Protein AF-A0A938QPK2-F1 (afdb_monomer_lite)

Foldseek 3Di:
DDPDPVVVVVVVVVVVVVVVVCCQVVVPPNDDCPQLVCLVVCLLLLDDPQDPVNVVQLCLLVLDPLPCQLVVQDCLNVVVDDDVSVPAPGLSCCSPPQSNPRLVVVVCVSNLCVCQDPVNVPCVPSCVRDPSNRNSSVSSVVSVVSVVSSVCSNVVNDDRPPPPPDDPPPPCPDPPDPPPDDDDDDDPDDDDDDDDD

pLDDT: mean 81.09, std 19.39, range [32.75, 98.06]

Sequence (197 aa):
MPLDRKWLHAKVHLGSRVLLHYVRKLWPWSPRFGLARFQQNYVVEGLPPCSPEHRAVAHEAGRCTGCGACDDVCPILAGATVVDADSFSGPQAFVVAGARSGPHLDDAGFALDTLTGPVCAACRACDRACPESIPLAALAAHLQAQRQVVLAARAGALPIAGDDVAPRAAAARGRTGSRATSPLALPTGARSTTEER

Secondary structure (DSSP, 8-state):
----HHHHHHHHHHHHHHHHHHHHHH-TTS---HHHHHHHHHTTTT-PPPPHHHHHHTTGGGG-----HHHHT-TTTTTSS-S-GGG---HHHIIIIITT-GGGTTTTHHHHHHHHSHHHHHH-HHHHH-TT---HHHHHHHHHHHHHHHHHHHTT-SPPS-TTS------------------------PPPP----

Structure (mmCIF, N/CA/C/O backbone):
data_AF-A0A938QPK2-F1
#
_entry.id   AF-A0A938QPK2-F1
#
loop_
_atom_site.group_PDB
_atom_site.id
_atom_site.type_symbol
_atom_site.label_atom_id
_atom_site.label_alt_id
_atom_site.label_comp_id
_atom_site.label_asym_id
_atom_site.label_entity_id
_atom_site.label_seq_id
_atom_site.pdbx_PDB_ins_code
_atom_site.Cartn_x
_atom_site.Cartn_y
_atom_site.Cartn_z
_atom_site.occupancy
_atom_site.B_iso_or_equiv
_atom_site.auth_seq_id
_atom_site.auth_comp_id
_atom_site.auth_asym_id
_atom_site.auth_atom_id
_atom_site.pdbx_PDB_model_num
ATOM 1 N N . MET A 1 1 ? 5.206 -27.952 -57.918 1.00 62.03 1 MET A N 1
ATOM 2 C CA . MET A 1 1 ? 4.617 -26.650 -57.536 1.00 62.03 1 MET A CA 1
ATOM 3 C C . MET A 1 1 ? 5.720 -25.604 -57.550 1.00 62.03 1 MET A C 1
ATOM 5 O O . MET A 1 1 ? 6.669 -25.772 -56.791 1.00 62.03 1 MET A O 1
ATOM 9 N N . PRO A 1 2 ? 5.670 -24.594 -58.432 1.00 74.06 2 PRO A N 1
ATOM 10 C CA . PRO A 1 2 ? 6.652 -23.517 -58.416 1.00 74.06 2 PRO A CA 1
ATOM 11 C C . PRO A 1 2 ? 6.517 -22.737 -57.102 1.00 74.06 2 PRO A C 1
ATOM 13 O O . PRO A 1 2 ? 5.423 -22.317 -56.733 1.00 74.06 2 PRO A O 1
ATOM 16 N N . LEU A 1 3 ? 7.623 -22.594 -56.373 1.00 76.19 3 LEU A N 1
ATOM 17 C CA . LEU A 1 3 ? 7.683 -21.780 -55.162 1.00 76.19 3 LEU A CA 1
ATO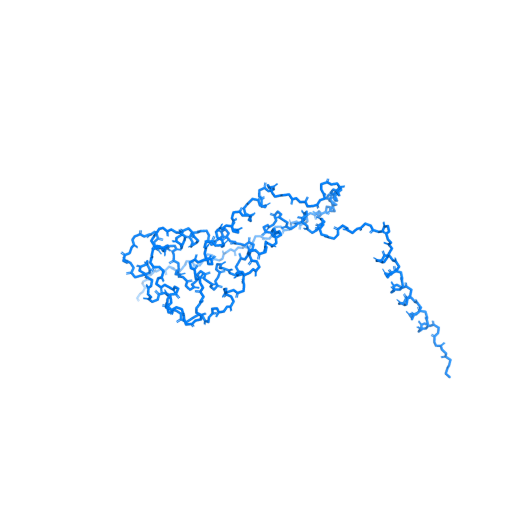M 18 C C . LEU A 1 3 ? 7.376 -20.323 -55.520 1.00 76.19 3 LEU A C 1
ATOM 20 O O . LEU A 1 3 ? 8.098 -19.705 -56.302 1.00 76.19 3 LEU A O 1
ATOM 24 N N . ASP A 1 4 ? 6.313 -19.772 -54.932 1.00 91.12 4 ASP A N 1
ATOM 25 C CA . ASP A 1 4 ? 5.987 -18.357 -55.076 1.00 91.12 4 ASP A CA 1
ATOM 26 C C . ASP A 1 4 ? 7.116 -17.516 -54.463 1.00 91.12 4 ASP A C 1
ATOM 28 O O . ASP A 1 4 ? 7.377 -17.536 -53.255 1.00 91.12 4 ASP A O 1
ATOM 32 N N . ARG A 1 5 ? 7.797 -16.749 -55.315 1.00 93.56 5 ARG A N 1
ATOM 33 C CA . ARG A 1 5 ? 8.883 -15.841 -54.937 1.00 93.56 5 ARG A CA 1
ATOM 34 C C . ARG A 1 5 ? 8.461 -14.864 -53.831 1.00 93.56 5 ARG A C 1
ATOM 36 O O . ARG A 1 5 ? 9.297 -14.501 -53.002 1.00 93.56 5 ARG A O 1
ATOM 43 N N . LYS A 1 6 ? 7.184 -14.469 -53.769 1.00 93.44 6 LYS A N 1
ATOM 44 C CA . LYS A 1 6 ? 6.649 -13.607 -52.701 1.00 93.44 6 LYS A CA 1
ATOM 45 C C . LYS A 1 6 ? 6.607 -14.334 -51.358 1.00 93.44 6 LYS A C 1
ATOM 47 O O . LYS A 1 6 ? 6.990 -13.758 -50.340 1.00 93.44 6 LYS A O 1
ATOM 52 N N . TRP A 1 7 ? 6.212 -15.607 -51.357 1.00 92.81 7 TRP A N 1
ATOM 53 C CA . TRP A 1 7 ? 6.197 -16.448 -50.159 1.00 92.81 7 TRP A CA 1
ATOM 54 C C . TRP A 1 7 ? 7.608 -16.669 -49.607 1.00 92.81 7 TRP A C 1
ATOM 56 O O . TRP A 1 7 ? 7.836 -16.492 -48.408 1.00 92.81 7 TRP A O 1
ATOM 66 N N . LEU A 1 8 ? 8.579 -16.961 -50.480 1.00 94.81 8 LEU A N 1
ATOM 67 C CA . LEU A 1 8 ? 9.978 -17.124 -50.074 1.00 94.81 8 LEU A CA 1
ATOM 68 C C . LEU A 1 8 ? 10.542 -15.828 -49.476 1.00 94.81 8 LEU A C 1
ATOM 70 O O . LEU A 1 8 ? 11.142 -15.855 -48.402 1.00 94.81 8 LEU A O 1
ATOM 74 N N . HIS A 1 9 ? 10.294 -14.685 -50.121 1.00 95.31 9 HIS A N 1
ATOM 75 C CA . HIS A 1 9 ? 10.729 -13.384 -49.613 1.00 95.31 9 HIS A CA 1
ATOM 76 C C . HIS A 1 9 ? 10.123 -13.073 -48.235 1.00 95.31 9 HIS A C 1
ATOM 78 O O . HIS A 1 9 ? 10.831 -12.617 -47.336 1.00 95.31 9 HIS A O 1
ATOM 84 N N . ALA A 1 10 ? 8.836 -13.374 -48.030 1.00 94.19 10 ALA A N 1
ATOM 85 C CA . ALA A 1 10 ? 8.180 -13.201 -46.736 1.00 94.19 10 ALA A CA 1
ATOM 86 C C . ALA A 1 10 ? 8.822 -14.070 -45.640 1.00 94.19 10 ALA A C 1
ATOM 88 O O . ALA A 1 10 ? 9.085 -13.576 -44.541 1.00 94.19 10 ALA A O 1
ATOM 89 N N . LYS A 1 11 ? 9.128 -15.341 -45.937 1.00 96.56 11 LYS A N 1
ATOM 90 C CA . LYS A 1 11 ? 9.786 -16.260 -44.992 1.00 96.56 11 LYS A CA 1
ATOM 91 C C . LYS A 1 11 ? 11.206 -15.815 -44.648 1.00 96.56 11 LYS A C 1
ATOM 93 O O . LYS A 1 11 ? 11.554 -15.793 -43.469 1.00 96.56 11 LYS A O 1
ATOM 98 N N . VAL A 1 12 ? 11.990 -15.406 -45.644 1.00 97.19 12 VAL A N 1
ATOM 99 C CA . VAL A 1 12 ? 13.356 -14.896 -45.443 1.00 97.19 12 VAL A CA 1
ATOM 100 C C . VAL A 1 12 ? 13.343 -13.613 -44.617 1.00 97.19 12 VAL A C 1
ATOM 102 O O . VAL A 1 12 ? 14.120 -13.494 -43.675 1.00 97.19 12 VAL A O 1
ATOM 105 N N . HIS A 1 13 ? 12.436 -12.679 -44.907 1.00 96.81 13 HIS A N 1
ATOM 106 C CA . HIS A 1 13 ? 12.310 -11.442 -44.138 1.00 96.81 13 HIS A CA 1
ATOM 107 C C . HIS A 1 13 ? 11.887 -11.701 -42.683 1.00 96.81 13 HIS A C 1
ATOM 109 O O . HIS A 1 13 ? 12.416 -11.084 -41.759 1.00 96.81 13 HIS A O 1
ATOM 115 N N . LEU A 1 14 ? 10.954 -12.627 -42.444 1.00 96.81 14 LEU A N 1
ATOM 116 C CA . LEU A 1 14 ? 10.559 -12.982 -41.080 1.00 96.81 14 LEU A CA 1
ATOM 117 C C . LEU A 1 14 ? 11.723 -13.645 -40.326 1.00 96.81 14 LEU A C 1
ATOM 119 O O . LEU A 1 14 ? 12.041 -13.246 -39.205 1.00 96.81 14 LEU A O 1
ATOM 123 N N . GLY A 1 15 ? 12.387 -14.612 -40.964 1.00 97.25 15 GLY A N 1
ATOM 124 C CA . GLY A 1 15 ? 13.537 -15.316 -40.403 1.00 97.25 15 GLY A CA 1
ATOM 125 C C . GLY A 1 15 ? 14.701 -14.377 -40.089 1.00 97.25 15 GLY A C 1
ATOM 126 O O . GLY A 1 15 ? 15.265 -14.451 -38.999 1.00 97.25 15 GLY A O 1
ATOM 127 N N . SER A 1 16 ? 15.010 -13.432 -40.982 1.00 97.38 16 SER A N 1
ATOM 128 C CA . SER A 1 16 ? 16.079 -12.454 -40.761 1.00 97.38 16 SER A CA 1
ATOM 129 C C . SER A 1 16 ? 15.771 -11.518 -39.592 1.00 97.38 16 SER A C 1
ATOM 131 O O . SER A 1 16 ? 16.660 -11.241 -38.791 1.00 97.38 16 SER A O 1
ATOM 133 N N . ARG A 1 17 ? 14.514 -11.090 -39.407 1.00 97.31 17 ARG A N 1
ATOM 134 C CA . ARG A 1 17 ? 14.124 -10.277 -38.240 1.00 97.31 17 ARG A CA 1
ATOM 135 C C . ARG A 1 17 ? 14.240 -11.038 -36.925 1.00 97.31 17 ARG A C 1
ATOM 137 O O . ARG A 1 17 ? 14.689 -10.454 -35.940 1.00 97.31 17 ARG A O 1
ATOM 144 N N . VAL A 1 18 ? 13.856 -12.314 -36.904 1.00 96.31 18 VAL A N 1
ATOM 145 C CA . VAL A 1 18 ? 14.009 -13.174 -35.721 1.00 96.31 18 VAL A CA 1
ATOM 146 C C . VAL A 1 18 ? 15.492 -13.382 -35.411 1.00 96.31 18 VAL A C 1
ATOM 148 O O . VAL A 1 18 ? 15.914 -13.150 -34.279 1.00 96.31 18 VAL A O 1
ATOM 151 N N . LEU A 1 19 ? 16.301 -13.722 -36.417 1.00 96.38 19 LEU A N 1
ATOM 152 C CA . LEU A 1 19 ? 17.745 -13.890 -36.263 1.00 96.38 19 LEU A CA 1
ATOM 153 C C . LEU A 1 19 ? 18.399 -12.610 -35.725 1.00 96.38 19 LEU A C 1
ATOM 155 O O . LEU A 1 19 ? 19.086 -12.654 -34.709 1.00 96.38 19 LEU A O 1
ATOM 159 N N . LEU A 1 20 ? 18.127 -11.457 -36.342 1.00 94.00 20 LEU A N 1
ATOM 160 C CA . LEU A 1 20 ? 18.660 -10.164 -35.905 1.00 94.00 20 LEU A CA 1
ATOM 161 C C . LEU A 1 20 ? 18.202 -9.784 -34.490 1.00 94.00 20 LEU A C 1
ATOM 163 O O . LEU A 1 20 ? 18.974 -9.171 -33.752 1.00 94.00 20 LEU A O 1
ATOM 167 N N . HIS A 1 21 ? 16.978 -10.148 -34.088 1.00 90.19 21 HIS A N 1
ATOM 168 C CA . HIS A 1 21 ? 16.506 -9.955 -32.716 1.00 90.19 21 HIS A CA 1
ATOM 169 C C . HIS A 1 21 ? 17.370 -10.731 -31.720 1.00 90.19 21 HIS A C 1
ATOM 171 O O . HIS A 1 21 ? 17.854 -10.139 -30.756 1.00 90.19 21 HIS A O 1
ATOM 177 N N . TYR A 1 22 ? 17.596 -12.025 -31.959 1.00 91.31 22 TYR A N 1
ATOM 178 C CA . TYR A 1 22 ? 18.415 -12.849 -31.069 1.00 91.31 22 TYR A CA 1
ATOM 179 C C . TYR A 1 22 ? 19.884 -12.438 -31.093 1.00 91.31 22 TYR A C 1
ATOM 181 O O . TYR A 1 22 ? 20.476 -12.332 -30.024 1.00 91.31 22 TYR A O 1
ATOM 189 N N . VAL A 1 23 ? 20.441 -12.105 -32.263 1.00 91.38 23 VAL A N 1
ATOM 190 C CA . VAL A 1 23 ? 21.806 -11.572 -32.377 1.00 91.38 23 VAL A CA 1
ATOM 191 C C . VAL A 1 23 ? 21.950 -10.301 -31.542 1.00 91.38 23 VAL A C 1
ATOM 193 O O . VAL A 1 23 ? 22.854 -10.238 -30.722 1.00 91.38 23 VAL A O 1
ATOM 196 N N . ARG A 1 24 ? 21.035 -9.324 -31.654 1.00 85.81 24 ARG A N 1
ATOM 197 C CA . ARG A 1 24 ? 21.070 -8.102 -30.823 1.00 85.81 24 ARG A CA 1
ATOM 198 C C . ARG A 1 24 ? 20.849 -8.378 -29.338 1.00 85.81 24 ARG A C 1
ATOM 200 O O . ARG A 1 24 ? 21.483 -7.738 -28.509 1.00 85.81 24 ARG A O 1
ATOM 207 N N . LYS A 1 25 ? 19.930 -9.282 -28.992 1.00 82.12 25 LYS A N 1
ATOM 208 C CA . LYS A 1 25 ? 19.550 -9.567 -27.599 1.00 82.12 25 LYS A CA 1
ATOM 209 C C . LYS A 1 25 ? 20.626 -10.350 -26.846 1.00 82.12 25 LYS A C 1
ATOM 211 O O . LYS A 1 25 ? 20.813 -10.120 -25.654 1.00 82.12 25 LYS A O 1
ATOM 216 N N . LEU A 1 26 ? 21.301 -11.271 -27.531 1.00 85.88 26 LEU A N 1
ATOM 217 C CA . LEU A 1 26 ? 22.383 -12.093 -26.988 1.00 85.88 26 LEU A CA 1
ATOM 218 C C . LEU A 1 26 ? 23.759 -11.449 -27.185 1.00 85.88 26 LEU A C 1
ATOM 220 O O . LEU A 1 26 ? 24.750 -11.991 -26.706 1.00 85.88 26 LEU A O 1
ATOM 224 N N . TRP A 1 27 ? 23.826 -10.292 -27.853 1.00 88.56 27 TRP A N 1
ATOM 225 C CA . TRP A 1 27 ? 25.069 -9.557 -28.032 1.00 88.56 27 TRP A CA 1
ATOM 226 C C . TRP A 1 27 ? 25.635 -9.135 -26.666 1.00 88.56 27 TRP A C 1
ATOM 228 O O . TRP A 1 27 ? 24.982 -8.362 -25.954 1.00 88.56 27 TRP A O 1
ATOM 238 N N . PRO A 1 28 ? 26.841 -9.593 -26.286 1.00 78.38 28 PRO A N 1
ATOM 239 C CA . PRO A 1 28 ? 27.389 -9.390 -24.943 1.00 78.38 28 PRO A CA 1
ATOM 240 C C . PRO A 1 28 ? 27.664 -7.916 -24.617 1.00 78.38 28 PRO A C 1
ATOM 242 O O . PRO A 1 28 ? 27.684 -7.543 -23.449 1.00 78.38 28 PRO A O 1
ATOM 245 N N . TRP A 1 29 ? 27.811 -7.063 -25.636 1.00 77.50 29 TRP A N 1
ATOM 246 C CA . TRP A 1 29 ? 28.040 -5.622 -25.474 1.00 77.50 29 TRP A CA 1
ATOM 247 C C . TRP A 1 29 ? 26.776 -4.771 -25.619 1.00 77.50 29 TRP A C 1
ATOM 249 O O . TRP A 1 29 ? 26.866 -3.546 -25.639 1.00 77.50 29 TRP A O 1
ATOM 259 N N . SER A 1 30 ? 25.591 -5.379 -25.756 1.00 73.25 30 SER A N 1
ATOM 260 C CA . SER A 1 30 ? 24.353 -4.600 -25.783 1.00 73.25 30 SER A CA 1
ATOM 261 C C . SER A 1 30 ? 23.992 -4.184 -24.354 1.00 73.25 30 SER A C 1
ATOM 263 O O . SER A 1 30 ? 23.697 -5.052 -23.526 1.00 73.25 30 SER A O 1
ATOM 265 N N . PRO A 1 31 ? 23.946 -2.879 -24.043 1.00 69.50 31 PRO A N 1
ATOM 266 C CA . PRO A 1 31 ? 23.611 -2.430 -22.702 1.00 69.50 31 PRO A CA 1
ATOM 267 C C . PRO A 1 31 ? 22.164 -2.796 -22.344 1.00 69.50 31 PRO A C 1
ATOM 269 O O . PRO A 1 31 ? 21.225 -2.603 -23.125 1.00 69.50 31 PRO A O 1
ATOM 272 N N . ARG A 1 32 ? 21.972 -3.342 -21.140 1.00 70.75 32 ARG A N 1
ATOM 273 C CA . ARG A 1 32 ? 20.666 -3.771 -20.619 1.00 70.75 32 ARG A CA 1
ATOM 274 C C . ARG A 1 32 ? 20.037 -2.659 -19.780 1.00 70.75 32 ARG A C 1
ATOM 276 O O . ARG A 1 32 ? 19.955 -2.757 -18.565 1.00 70.75 32 ARG A O 1
ATOM 283 N N . PHE A 1 33 ? 19.539 -1.614 -20.432 1.00 73.56 33 PHE A N 1
ATOM 284 C CA . PHE A 1 33 ? 18.903 -0.479 -19.743 1.00 73.56 33 PHE A CA 1
ATOM 285 C C . PHE A 1 33 ? 17.463 -0.738 -19.272 1.00 73.56 33 PHE A C 1
ATOM 287 O O . PHE A 1 33 ? 16.802 0.189 -18.825 1.00 73.56 33 PHE A O 1
ATOM 294 N N . GLY A 1 34 ? 16.933 -1.958 -19.414 1.00 81.69 34 GLY A N 1
ATOM 295 C CA . GLY A 1 34 ? 15.511 -2.238 -19.181 1.00 81.69 34 GLY A CA 1
ATOM 296 C C . GLY A 1 34 ? 15.042 -1.855 -17.777 1.00 81.69 34 GLY A C 1
ATOM 297 O O . GLY A 1 34 ? 14.073 -1.116 -17.644 1.00 81.69 34 GLY A O 1
ATOM 298 N N . LEU A 1 35 ? 15.766 -2.304 -16.748 1.00 82.31 35 LEU A N 1
ATOM 299 C CA . LEU A 1 35 ? 15.425 -2.026 -15.352 1.00 82.31 35 LEU A CA 1
ATOM 300 C C . LEU A 1 35 ? 15.684 -0.565 -14.972 1.00 82.31 35 LEU A C 1
ATOM 302 O O . LEU A 1 35 ? 14.798 0.077 -14.425 1.00 82.31 35 LEU A O 1
ATOM 306 N N . ALA A 1 36 ? 16.858 -0.033 -15.319 1.00 83.00 36 ALA A N 1
ATOM 307 C CA . ALA A 1 36 ? 17.218 1.358 -15.049 1.00 83.00 36 ALA A CA 1
ATOM 308 C C . ALA A 1 36 ? 16.189 2.331 -15.642 1.00 83.00 36 ALA A C 1
ATOM 310 O O . ALA A 1 36 ? 15.615 3.177 -14.963 1.00 83.00 36 ALA A O 1
ATOM 311 N N . ARG A 1 37 ? 15.852 2.125 -16.918 1.00 83.50 37 ARG A N 1
ATOM 312 C CA . ARG A 1 37 ? 14.851 2.926 -17.619 1.00 83.50 37 ARG A CA 1
ATOM 313 C C . ARG A 1 37 ? 13.447 2.722 -17.058 1.00 83.50 37 ARG A C 1
ATOM 315 O O . ARG A 1 37 ? 12.657 3.658 -17.065 1.00 83.50 37 ARG A O 1
ATOM 322 N N . PHE A 1 38 ? 13.106 1.515 -16.614 1.00 85.88 38 PHE A N 1
ATOM 323 C CA . PHE A 1 38 ? 11.841 1.279 -15.925 1.00 85.88 38 PHE A CA 1
ATOM 324 C C . PHE A 1 38 ? 11.774 2.116 -14.644 1.00 85.88 38 PHE A C 1
ATOM 326 O O . PHE A 1 38 ? 10.820 2.864 -14.456 1.00 85.88 38 PHE A O 1
ATOM 333 N N . GLN A 1 39 ? 12.819 2.075 -13.820 1.00 87.94 39 GLN A N 1
ATOM 334 C CA . GLN A 1 39 ? 12.848 2.824 -12.570 1.00 87.94 39 GLN A CA 1
ATOM 335 C C . GLN A 1 39 ? 12.765 4.339 -12.806 1.00 87.94 39 GLN A C 1
ATOM 337 O O . GLN A 1 39 ? 11.949 4.995 -12.169 1.00 87.94 39 GLN A O 1
ATOM 342 N N . GLN A 1 40 ? 13.490 4.872 -13.794 1.00 85.50 40 GLN A N 1
ATOM 343 C CA . GLN A 1 40 ? 13.415 6.289 -14.176 1.00 85.50 40 GLN A CA 1
ATOM 344 C C . GLN A 1 40 ? 11.997 6.764 -14.534 1.00 85.50 40 GLN A C 1
ATOM 346 O O . GLN A 1 40 ? 11.657 7.909 -14.264 1.00 85.50 40 GLN A O 1
ATOM 351 N N . ASN A 1 41 ? 11.178 5.913 -15.164 1.00 88.62 41 ASN A N 1
ATOM 352 C CA . ASN A 1 41 ? 9.836 6.307 -15.603 1.00 88.62 41 ASN A CA 1
ATOM 353 C C . ASN A 1 41 ? 8.755 6.060 -14.546 1.00 88.62 41 ASN A C 1
ATOM 355 O O . ASN A 1 41 ? 7.777 6.793 -14.521 1.00 88.62 41 ASN A O 1
ATOM 359 N N . TYR A 1 42 ? 8.892 5.015 -13.724 1.00 90.69 42 TYR A N 1
ATOM 360 C CA . TYR A 1 42 ? 7.785 4.526 -12.895 1.00 90.69 42 TYR A CA 1
ATOM 361 C C . TYR A 1 42 ? 7.986 4.724 -11.390 1.00 90.69 42 TYR A C 1
ATOM 363 O O . TYR A 1 42 ? 7.000 4.748 -10.658 1.00 90.69 42 TYR A O 1
ATOM 371 N N . VAL A 1 43 ? 9.217 4.920 -10.901 1.00 90.75 43 VAL A N 1
ATOM 372 C CA . VAL A 1 43 ? 9.443 5.153 -9.460 1.00 90.75 43 VAL A CA 1
ATOM 373 C C . VAL A 1 43 ? 8.725 6.424 -9.006 1.00 90.75 43 VAL A C 1
ATOM 375 O O . VAL A 1 43 ? 8.009 6.391 -8.010 1.00 90.75 43 VAL A O 1
ATOM 378 N N . VAL A 1 44 ? 8.825 7.505 -9.785 1.00 90.00 44 VAL A N 1
ATOM 379 C CA . VAL A 1 44 ? 8.160 8.789 -9.490 1.00 90.00 44 VAL A CA 1
ATOM 380 C C . VAL A 1 44 ? 6.630 8.716 -9.546 1.00 90.00 44 VAL A C 1
ATOM 382 O O . VAL A 1 44 ? 5.959 9.508 -8.897 1.00 90.00 44 VAL A O 1
ATOM 385 N N . GLU A 1 45 ? 6.071 7.725 -10.245 1.00 89.75 45 GLU A N 1
ATOM 386 C CA . GLU A 1 45 ? 4.625 7.456 -10.305 1.00 89.75 45 GLU A CA 1
ATOM 387 C C . GLU A 1 45 ? 4.129 6.651 -9.084 1.00 89.75 45 GLU A C 1
ATOM 389 O O . GLU A 1 45 ? 2.968 6.252 -9.009 1.00 89.75 45 GLU A O 1
ATOM 394 N N . GLY A 1 46 ? 5.000 6.384 -8.105 1.00 88.88 46 GLY A N 1
ATOM 395 C CA . GLY A 1 46 ? 4.659 5.589 -6.926 1.00 88.88 46 GLY A CA 1
ATOM 396 C C . GLY A 1 46 ? 4.742 4.080 -7.155 1.00 88.88 46 GLY A C 1
ATOM 397 O O . GLY A 1 46 ? 4.102 3.319 -6.431 1.00 88.88 46 GLY A O 1
ATOM 398 N N . LEU A 1 47 ? 5.549 3.631 -8.124 1.00 90.56 47 LEU A N 1
ATOM 399 C CA . LEU A 1 47 ? 5.884 2.217 -8.333 1.00 90.56 47 LEU A CA 1
ATOM 400 C C . LEU A 1 47 ? 7.348 1.943 -7.937 1.00 90.56 47 LEU A C 1
ATOM 402 O O . LEU A 1 47 ? 8.186 1.656 -8.801 1.00 90.56 47 LEU A O 1
ATOM 406 N N . PRO A 1 48 ? 7.694 2.047 -6.638 1.00 89.00 48 PRO A N 1
ATOM 407 C CA . PRO A 1 48 ? 9.030 1.716 -6.170 1.00 89.00 48 PRO A CA 1
ATOM 408 C C . PRO A 1 48 ? 9.309 0.211 -6.326 1.00 89.00 48 PRO A C 1
ATOM 410 O O . PRO A 1 48 ? 8.379 -0.601 -6.405 1.00 89.00 48 PRO A O 1
ATOM 413 N N . PRO A 1 49 ? 10.589 -0.203 -6.341 1.00 86.31 49 PRO A N 1
ATOM 414 C CA . PRO A 1 49 ? 10.947 -1.614 -6.297 1.00 86.31 49 PRO A CA 1
ATOM 415 C C . PRO A 1 49 ? 10.272 -2.327 -5.119 1.00 86.31 49 PRO A C 1
ATOM 417 O O . PRO A 1 49 ? 10.330 -1.876 -3.979 1.00 86.31 49 PRO A O 1
ATOM 420 N N . CYS A 1 50 ? 9.636 -3.463 -5.404 1.00 86.62 50 CYS A N 1
ATOM 421 C CA . CYS A 1 50 ? 8.955 -4.270 -4.397 1.00 86.62 50 CYS A CA 1
ATOM 422 C C . CYS A 1 50 ? 9.975 -4.916 -3.445 1.00 86.62 50 CYS A C 1
ATOM 424 O O . CYS A 1 50 ? 10.781 -5.753 -3.882 1.00 86.62 50 CYS A O 1
ATOM 426 N N . SER A 1 51 ? 9.927 -4.548 -2.160 1.00 85.88 51 SER A N 1
ATOM 427 C CA . SER A 1 51 ? 10.803 -5.132 -1.145 1.00 85.88 51 SER A CA 1
ATOM 428 C C . SER A 1 51 ? 10.454 -6.610 -0.886 1.00 85.88 51 SER A C 1
ATOM 430 O O . SER A 1 51 ? 9.318 -7.036 -1.135 1.00 85.88 51 SER A O 1
ATOM 432 N N . PRO A 1 52 ? 11.411 -7.431 -0.417 1.00 88.19 52 PRO A N 1
ATOM 433 C CA . PRO A 1 52 ? 11.144 -8.818 -0.038 1.00 88.19 52 PRO A CA 1
ATOM 434 C C . PRO A 1 52 ? 10.042 -8.946 1.020 1.00 88.19 52 PRO A C 1
ATOM 436 O O . PRO A 1 52 ? 9.191 -9.827 0.909 1.00 88.19 52 PRO A O 1
ATOM 439 N N . GLU A 1 53 ? 10.026 -8.041 1.997 1.00 87.31 53 GLU A N 1
ATOM 440 C CA . GLU A 1 53 ? 9.041 -8.005 3.078 1.00 87.31 53 GLU A CA 1
ATOM 441 C C . GLU A 1 53 ? 7.645 -7.709 2.522 1.00 87.31 53 GLU A C 1
ATOM 443 O O . GLU A 1 53 ? 6.684 -8.388 2.878 1.00 87.31 53 GLU A O 1
ATOM 448 N N . HIS A 1 54 ? 7.538 -6.766 1.578 1.00 88.81 54 HIS A N 1
ATOM 449 C CA . HIS A 1 54 ? 6.271 -6.458 0.918 1.00 88.81 54 HIS A CA 1
ATOM 450 C C . HIS A 1 54 ? 5.757 -7.614 0.083 1.00 88.81 54 HIS A C 1
ATOM 452 O O . HIS A 1 54 ? 4.583 -7.975 0.167 1.00 88.81 54 HIS A O 1
ATOM 458 N N . ARG A 1 55 ? 6.643 -8.266 -0.669 1.00 90.12 55 ARG A N 1
ATOM 459 C CA . ARG A 1 55 ? 6.284 -9.452 -1.450 1.00 90.12 55 ARG A CA 1
ATOM 460 C C . ARG A 1 55 ? 5.743 -10.578 -0.568 1.00 90.12 55 ARG A C 1
ATOM 462 O O . ARG A 1 55 ? 4.830 -11.283 -0.995 1.00 90.12 55 ARG A O 1
ATOM 469 N N . ALA A 1 56 ? 6.285 -10.733 0.639 1.00 89.44 56 ALA A N 1
ATOM 470 C CA . ALA A 1 56 ? 5.856 -11.765 1.573 1.00 89.44 56 ALA A CA 1
ATOM 471 C C . ALA A 1 56 ? 4.414 -11.563 2.061 1.00 89.44 56 ALA A C 1
ATOM 473 O O . ALA A 1 56 ? 3.737 -12.554 2.294 1.00 89.44 56 ALA A O 1
ATOM 474 N N . VAL A 1 57 ? 3.917 -10.325 2.162 1.00 89.88 57 VAL A N 1
ATOM 475 C CA . VAL A 1 57 ? 2.571 -10.045 2.704 1.00 89.88 57 VAL A CA 1
ATOM 476 C C . VAL A 1 57 ? 1.553 -9.572 1.663 1.00 89.88 57 VAL A C 1
ATOM 478 O O . VAL A 1 57 ? 0.354 -9.598 1.926 1.00 89.88 57 VAL A O 1
ATOM 481 N N . ALA A 1 58 ? 1.991 -9.167 0.467 1.00 87.62 58 ALA A N 1
ATOM 482 C CA . ALA A 1 58 ? 1.127 -8.570 -0.559 1.00 87.62 58 ALA A CA 1
ATOM 483 C C . ALA A 1 58 ? -0.052 -9.463 -0.986 1.00 87.62 58 ALA A C 1
ATOM 485 O O . ALA A 1 58 ? -1.091 -8.965 -1.415 1.00 87.62 58 ALA A O 1
ATOM 486 N N . HIS A 1 59 ? 0.095 -10.783 -0.871 1.00 92.00 59 HIS A N 1
ATOM 487 C CA . HIS A 1 59 ? -0.941 -11.735 -1.256 1.00 92.00 59 HIS A CA 1
ATOM 488 C C . HIS A 1 59 ? -2.031 -11.924 -0.185 1.00 92.00 59 HIS A C 1
ATOM 490 O O . HIS A 1 59 ? -3.128 -12.364 -0.526 1.00 92.00 59 HIS A O 1
ATOM 496 N N . GLU A 1 60 ? -1.778 -11.550 1.076 1.00 95.12 60 GLU A N 1
ATOM 497 C CA . GLU A 1 60 ? -2.717 -11.762 2.190 1.00 95.12 60 GLU A CA 1
ATOM 498 C C . GLU A 1 60 ? -4.041 -11.028 1.968 1.00 95.12 60 GLU A C 1
ATOM 500 O O . GLU A 1 60 ? -5.119 -11.596 2.142 1.00 95.12 60 GLU A O 1
ATOM 505 N N . ALA A 1 61 ? -3.981 -9.788 1.473 1.00 94.50 61 ALA A N 1
ATOM 506 C CA . ALA A 1 61 ? -5.178 -9.015 1.144 1.00 94.50 61 ALA A CA 1
ATOM 507 C C . ALA A 1 61 ? -6.043 -9.693 0.064 1.00 94.50 61 ALA A C 1
ATOM 509 O O . ALA A 1 61 ? -7.260 -9.494 0.019 1.00 94.50 61 ALA A O 1
ATOM 510 N N . GLY A 1 62 ? -5.439 -10.504 -0.811 1.00 95.81 62 GLY A N 1
ATOM 511 C CA . GLY A 1 62 ? -6.127 -11.250 -1.867 1.00 95.81 62 GLY A CA 1
ATOM 512 C C . GLY A 1 62 ? -7.031 -12.367 -1.344 1.00 95.81 62 GLY A C 1
ATOM 513 O O . GLY A 1 62 ? -7.946 -12.778 -2.050 1.00 95.81 62 GLY A O 1
ATOM 514 N N . ARG A 1 63 ? -6.828 -12.811 -0.100 1.00 96.56 63 ARG A N 1
ATOM 515 C CA . ARG A 1 63 ? -7.607 -13.886 0.531 1.00 96.56 63 ARG A CA 1
ATOM 516 C C . ARG A 1 63 ? -8.949 -13.410 1.086 1.00 96.56 63 ARG A C 1
ATOM 518 O O . ARG A 1 63 ? -9.797 -14.225 1.416 1.00 96.56 63 ARG A O 1
ATOM 525 N N . CYS A 1 64 ? -9.162 -12.096 1.190 1.00 97.56 64 CYS A N 1
ATOM 526 C CA . CYS A 1 64 ? -10.402 -11.546 1.732 1.00 97.56 64 CYS A CA 1
ATOM 527 C C . CYS A 1 64 ? -11.608 -11.912 0.860 1.00 97.56 64 CYS A C 1
ATOM 529 O O . CYS A 1 64 ? -11.681 -11.518 -0.306 1.00 97.56 64 CYS A O 1
ATOM 531 N N . THR A 1 65 ? -12.567 -12.604 1.474 1.00 97.38 65 THR A N 1
ATOM 532 C CA . THR A 1 65 ? -13.846 -13.026 0.883 1.00 97.38 65 THR A CA 1
ATOM 533 C C . THR A 1 65 ? -14.949 -11.977 1.010 1.00 97.38 65 THR A C 1
ATOM 535 O O . THR A 1 65 ? -16.029 -12.154 0.458 1.00 97.38 65 THR A O 1
ATOM 538 N N . GLY A 1 66 ? -14.693 -10.881 1.731 1.00 97.12 66 GLY A N 1
ATOM 539 C CA . GLY A 1 66 ? -15.675 -9.823 1.957 1.00 97.12 66 GLY A CA 1
ATOM 540 C C . GLY A 1 66 ? -16.821 -10.215 2.898 1.00 97.12 66 GLY A C 1
ATOM 541 O O . GLY A 1 66 ? -17.938 -9.748 2.717 1.00 97.12 66 GLY A O 1
ATOM 542 N N . CYS A 1 67 ? -16.558 -11.081 3.883 1.00 98.00 67 CYS A N 1
ATOM 543 C CA . CYS A 1 67 ? -17.583 -11.607 4.790 1.00 98.00 67 CYS A CA 1
ATOM 544 C C . CYS A 1 67 ? -18.097 -10.634 5.868 1.00 98.00 67 CYS A C 1
ATOM 546 O O . CYS A 1 67 ? -19.105 -10.943 6.488 1.00 98.00 67 CYS A O 1
ATOM 548 N N . GLY A 1 68 ? -17.412 -9.518 6.142 1.00 97.50 68 GLY A N 1
ATOM 549 C CA . GLY A 1 68 ? -17.832 -8.542 7.163 1.00 97.50 68 GLY A CA 1
ATOM 550 C C . GLY A 1 68 ? -17.525 -8.893 8.620 1.00 97.50 68 GLY A C 1
ATOM 551 O O . GLY A 1 68 ? -17.601 -8.017 9.471 1.00 97.50 68 GLY A O 1
ATOM 552 N N . ALA A 1 69 ? -17.059 -10.108 8.929 1.00 97.94 69 ALA A N 1
ATOM 553 C CA . ALA A 1 69 ? -16.832 -10.533 10.319 1.00 97.94 69 ALA A CA 1
ATOM 554 C C . ALA A 1 69 ? -15.867 -9.628 11.115 1.00 97.94 69 ALA A C 1
ATOM 556 O O . ALA A 1 69 ? -15.977 -9.504 12.333 1.00 97.94 69 ALA A O 1
ATOM 557 N N . CYS A 1 70 ? -14.896 -8.999 10.444 1.00 97.69 70 CYS A N 1
ATOM 558 C CA . CYS A 1 70 ? -13.985 -8.047 11.077 1.00 97.69 70 CYS A CA 1
ATOM 559 C C . CYS A 1 70 ? -14.634 -6.689 11.379 1.00 97.69 70 CYS A C 1
ATOM 561 O O . CYS A 1 70 ? -14.204 -6.033 12.330 1.00 97.69 70 CYS A O 1
ATOM 563 N N . ASP A 1 71 ? -15.627 -6.277 10.592 1.00 96.75 71 ASP A N 1
ATOM 564 C CA . ASP A 1 71 ? -16.372 -5.035 10.791 1.00 96.75 71 ASP A CA 1
ATOM 565 C C . ASP A 1 71 ? -17.345 -5.192 11.969 1.00 96.75 71 ASP A C 1
ATOM 567 O O . ASP A 1 71 ? -17.386 -4.321 12.837 1.00 96.75 71 ASP A O 1
ATOM 571 N N . ASP A 1 72 ? -18.016 -6.346 12.076 1.00 96.56 72 ASP A N 1
ATOM 572 C CA . ASP A 1 72 ? -18.967 -6.664 13.157 1.00 96.56 72 ASP A CA 1
ATOM 573 C C . ASP A 1 72 ? -18.345 -6.577 14.559 1.00 96.56 72 ASP A C 1
ATOM 575 O O . ASP A 1 72 ? -19.002 -6.200 15.530 1.00 96.56 72 ASP A O 1
ATOM 579 N N . VAL A 1 73 ? -17.061 -6.928 14.682 1.00 96.38 73 VAL A N 1
ATOM 580 C CA . VAL A 1 73 ? -16.322 -6.892 15.957 1.00 96.38 73 VAL A CA 1
ATOM 581 C C . VAL A 1 73 ? -15.535 -5.595 16.163 1.00 96.38 73 VAL A C 1
ATOM 583 O O . VAL A 1 73 ? -14.813 -5.468 17.156 1.00 96.38 73 VAL A O 1
ATOM 586 N N . CYS A 1 74 ? -15.594 -4.651 15.220 1.00 94.94 74 CYS A N 1
ATOM 587 C CA . CYS A 1 74 ? -14.778 -3.445 15.256 1.00 94.94 74 CYS A CA 1
ATOM 588 C C . CYS A 1 74 ? -15.375 -2.401 16.223 1.00 94.94 74 CYS A C 1
ATOM 590 O O . CYS A 1 74 ? -16.435 -1.839 15.941 1.00 94.94 74 CYS A O 1
ATOM 592 N N . PRO A 1 75 ? -14.687 -2.046 17.327 1.00 91.94 75 PRO A N 1
ATOM 593 C CA . PRO A 1 75 ? -15.215 -1.077 18.290 1.00 91.94 75 PRO A CA 1
ATOM 594 C C . PRO A 1 75 ? -15.307 0.348 17.724 1.00 91.94 75 PRO A C 1
ATOM 596 O O . PRO A 1 75 ? -16.133 1.132 18.182 1.00 91.94 75 PRO A O 1
ATOM 599 N N . ILE A 1 76 ? -14.491 0.675 16.715 1.00 91.06 76 ILE A N 1
ATOM 600 C CA . ILE A 1 76 ? -14.529 1.972 16.027 1.00 91.06 76 ILE A CA 1
ATOM 601 C C . ILE A 1 76 ? -15.841 2.122 15.257 1.00 91.06 76 ILE A C 1
ATOM 603 O O . ILE A 1 76 ? -16.530 3.124 15.422 1.00 91.06 76 ILE A O 1
ATOM 607 N N . LEU A 1 77 ? -16.216 1.109 14.468 1.00 90.62 77 LEU A N 1
ATOM 608 C CA . LEU A 1 77 ? -17.474 1.125 13.716 1.00 90.62 77 LEU A CA 1
ATOM 609 C C . LEU A 1 77 ? -18.698 1.073 14.633 1.00 90.62 77 LEU A C 1
ATOM 611 O O . LEU A 1 77 ? -19.711 1.698 14.341 1.00 90.62 77 LEU A O 1
ATOM 615 N N . ALA A 1 78 ? -18.590 0.382 15.769 1.00 87.56 78 ALA A N 1
ATOM 616 C CA . ALA A 1 78 ? -19.636 0.357 16.786 1.00 87.56 78 ALA A CA 1
ATOM 617 C C . ALA A 1 78 ? -19.794 1.693 17.548 1.00 87.56 78 ALA A C 1
ATOM 619 O O . ALA A 1 78 ? -20.653 1.794 18.423 1.00 87.56 78 ALA A O 1
ATOM 620 N N . GLY A 1 79 ? -18.955 2.702 17.276 1.00 82.88 79 GLY A N 1
ATOM 621 C CA . GLY A 1 79 ? -18.968 3.989 17.978 1.00 82.88 79 GLY A CA 1
ATOM 622 C C . GLY A 1 79 ? -18.462 3.919 19.424 1.00 82.88 79 GLY A C 1
ATOM 623 O O . GLY A 1 79 ? -18.625 4.874 20.180 1.00 82.88 79 GLY A O 1
ATOM 624 N N . ALA A 1 80 ? -17.839 2.807 19.827 1.00 74.75 80 ALA A N 1
ATOM 625 C CA . ALA A 1 80 ? -17.321 2.609 21.182 1.00 74.75 80 ALA A CA 1
ATOM 626 C C . ALA A 1 80 ? -16.015 3.382 21.442 1.00 74.75 80 ALA A C 1
ATOM 628 O O . ALA A 1 80 ? -15.617 3.568 22.592 1.00 74.75 80 ALA A O 1
ATOM 629 N N . THR A 1 81 ? -15.339 3.834 20.385 1.00 75.38 81 THR A N 1
ATOM 630 C CA . THR A 1 81 ? -14.111 4.635 20.460 1.00 75.38 81 THR A CA 1
ATOM 631 C C . THR A 1 81 ? -14.208 5.845 19.546 1.00 75.38 81 THR A C 1
ATOM 633 O O . THR A 1 81 ? -14.574 5.702 18.381 1.00 75.38 81 THR A O 1
ATOM 636 N N . VAL A 1 82 ? -13.825 7.017 20.057 1.00 66.12 82 VAL A N 1
ATOM 637 C CA . VAL A 1 82 ? -13.806 8.262 19.282 1.00 66.12 82 VAL A CA 1
ATOM 638 C C . VAL A 1 82 ? -12.543 8.311 18.427 1.00 66.12 82 VAL A C 1
ATOM 640 O O . VAL A 1 82 ? -11.430 8.497 18.911 1.00 66.12 82 VAL A O 1
ATOM 643 N N . VAL A 1 83 ? -12.755 8.138 17.139 1.00 69.19 83 VAL A N 1
ATOM 644 C CA . VAL A 1 83 ? -11.883 8.520 16.024 1.00 69.19 83 VAL A CA 1
ATOM 645 C C . VAL A 1 83 ? -12.781 9.348 15.101 1.00 69.19 83 VAL A C 1
ATOM 647 O O . VAL A 1 83 ? -14.000 9.294 15.277 1.00 69.19 83 VAL A O 1
ATOM 650 N N . ASP A 1 84 ? -12.236 10.114 14.152 1.00 67.38 84 ASP A N 1
ATOM 651 C CA . ASP A 1 84 ? -13.055 10.771 13.116 1.00 67.38 84 ASP A CA 1
ATOM 652 C C . ASP A 1 84 ? -13.767 9.695 12.270 1.00 67.38 84 ASP A C 1
ATOM 654 O O . ASP A 1 84 ? -13.284 9.239 11.229 1.00 67.38 84 ASP A O 1
ATOM 658 N N . ALA A 1 85 ? -14.894 9.212 12.796 1.00 58.78 85 ALA A N 1
ATOM 659 C CA . ALA A 1 85 ? -15.573 7.995 12.373 1.00 58.78 85 ALA A CA 1
ATOM 660 C C . ALA A 1 85 ? -16.169 8.146 10.972 1.00 58.78 85 ALA A C 1
ATOM 662 O O . ALA A 1 85 ? -16.223 7.168 10.230 1.00 58.78 85 ALA A O 1
ATOM 663 N N . ASP A 1 86 ? -16.498 9.380 10.576 1.00 60.00 86 ASP A N 1
ATOM 664 C CA . ASP A 1 86 ? -17.037 9.717 9.255 1.00 60.00 86 ASP A CA 1
ATOM 665 C C . ASP A 1 86 ? -16.082 9.365 8.101 1.00 60.00 86 ASP A C 1
ATOM 667 O O . ASP A 1 86 ? -16.504 9.266 6.949 1.00 60.00 86 ASP A O 1
ATOM 671 N N . SER A 1 87 ? -14.803 9.120 8.398 1.00 76.81 87 SER A N 1
ATOM 672 C CA . SER A 1 87 ? -13.773 8.786 7.407 1.00 76.81 87 SER A CA 1
ATOM 673 C C . SER A 1 87 ? -13.277 7.334 7.467 1.00 76.81 87 SER A C 1
ATOM 675 O O . SER A 1 87 ? -12.586 6.895 6.544 1.00 76.81 87 SER A O 1
ATOM 677 N N . PHE A 1 88 ? -13.618 6.551 8.502 1.00 88.94 88 PHE A N 1
ATOM 678 C CA . PHE A 1 88 ? -13.168 5.156 8.616 1.00 88.94 88 PHE A CA 1
ATOM 679 C C . PHE A 1 88 ? -14.252 4.186 8.147 1.00 88.94 88 PHE A C 1
ATOM 681 O O . PHE A 1 88 ? -15.162 3.837 8.890 1.00 88.94 88 PHE A O 1
ATOM 688 N N . SER A 1 89 ? -14.114 3.671 6.925 1.00 90.81 89 SER A N 1
ATOM 689 C CA . SER A 1 89 ? -15.084 2.728 6.345 1.00 90.81 89 SER A CA 1
ATOM 690 C C . SER A 1 89 ? -14.982 1.287 6.867 1.00 90.81 89 SER A C 1
ATOM 692 O O . SER A 1 89 ? -15.703 0.427 6.375 1.00 90.81 89 SER A O 1
ATOM 694 N N . GLY A 1 90 ? -14.087 1.002 7.820 1.00 93.62 90 GLY A N 1
ATOM 695 C CA . GLY A 1 90 ? -13.955 -0.322 8.429 1.00 93.62 90 GLY A CA 1
ATOM 696 C C . GLY A 1 90 ? -12.748 -1.150 7.970 1.00 93.62 90 GLY A C 1
ATOM 697 O O . GLY A 1 90 ? -12.157 -0.892 6.912 1.00 93.62 90 GLY A O 1
ATOM 698 N N . PRO A 1 91 ? -12.355 -2.168 8.762 1.00 95.75 91 PRO A N 1
ATOM 699 C CA . PRO A 1 91 ? -11.276 -3.082 8.405 1.00 95.75 91 PRO A CA 1
ATOM 700 C C . PRO A 1 91 ? -11.526 -3.865 7.105 1.00 95.75 91 PRO A C 1
ATOM 702 O O . PRO A 1 91 ? -10.572 -4.076 6.352 1.00 95.75 91 PRO A O 1
ATOM 705 N N . GLN A 1 92 ? -12.757 -4.279 6.786 1.00 97.00 92 GLN A N 1
ATOM 706 C CA . GLN A 1 92 ? -13.042 -4.964 5.517 1.00 97.00 92 GLN A CA 1
ATOM 707 C C . GLN A 1 92 ? -12.796 -4.041 4.322 1.00 97.00 92 GLN A C 1
ATOM 709 O O . GLN A 1 92 ? -12.111 -4.435 3.372 1.00 97.00 92 GLN A O 1
ATOM 714 N N . ALA A 1 93 ? -13.340 -2.822 4.364 1.00 95.19 93 ALA A N 1
ATOM 715 C CA . ALA A 1 93 ? -13.181 -1.839 3.296 1.00 95.19 93 ALA A CA 1
ATOM 716 C C . ALA A 1 93 ? -11.698 -1.532 3.047 1.00 95.19 93 ALA A C 1
ATOM 718 O O . ALA A 1 93 ? -11.249 -1.502 1.897 1.00 95.19 93 ALA A O 1
ATOM 719 N N . PHE A 1 94 ? -10.910 -1.415 4.121 1.00 95.31 94 PHE A N 1
ATOM 720 C CA . PHE A 1 94 ? -9.460 -1.303 4.023 1.00 95.31 94 PHE A CA 1
ATOM 721 C C . PHE A 1 94 ? -8.830 -2.484 3.269 1.00 95.31 94 PHE A C 1
ATOM 723 O O . PHE A 1 94 ? -8.052 -2.256 2.347 1.00 95.31 94 PHE A O 1
ATOM 730 N N . VAL A 1 95 ? -9.157 -3.736 3.604 1.00 96.50 95 VAL A N 1
ATOM 731 C CA . VAL A 1 95 ? -8.535 -4.902 2.946 1.00 96.50 95 VAL A CA 1
ATOM 732 C C . VAL A 1 95 ? -8.960 -5.031 1.478 1.00 96.50 95 VAL A C 1
ATOM 734 O O . VAL A 1 95 ? -8.138 -5.370 0.624 1.00 96.50 95 VAL A O 1
ATOM 737 N N . VAL A 1 96 ? -10.230 -4.765 1.164 1.00 94.81 96 VAL A N 1
ATOM 738 C CA . VAL A 1 96 ? -10.774 -4.930 -0.194 1.00 94.81 96 VAL A CA 1
ATOM 739 C C . VAL A 1 96 ? -10.328 -3.809 -1.133 1.00 94.81 96 VAL A C 1
ATOM 741 O O . VAL A 1 96 ? -10.026 -4.093 -2.293 1.00 94.81 96 VAL A O 1
ATOM 744 N N . ALA A 1 97 ? -10.266 -2.564 -0.654 1.00 91.88 97 ALA A N 1
ATOM 745 C CA . ALA A 1 97 ? -9.932 -1.401 -1.475 1.00 91.88 97 ALA A CA 1
ATOM 746 C C . ALA A 1 97 ? -8.518 -0.872 -1.195 1.00 91.88 97 ALA A C 1
ATOM 748 O O . ALA A 1 97 ? -7.687 -0.816 -2.101 1.00 91.88 97 ALA A O 1
ATOM 749 N N . GLY A 1 98 ? -8.215 -0.521 0.056 1.00 91.12 98 GLY A N 1
ATOM 750 C CA . GLY A 1 98 ? -6.953 0.127 0.428 1.00 91.12 98 GLY A CA 1
ATOM 751 C C . GLY A 1 98 ? -5.728 -0.771 0.235 1.00 91.12 98 GLY A C 1
ATOM 752 O O . GLY A 1 98 ? -4.800 -0.420 -0.490 1.00 91.12 98 GLY A O 1
ATOM 753 N N . ALA A 1 99 ? -5.743 -1.973 0.812 1.00 92.56 99 ALA A N 1
ATOM 754 C CA . ALA A 1 99 ? -4.601 -2.887 0.816 1.00 92.56 99 ALA A CA 1
ATOM 755 C C . ALA A 1 99 ? -4.214 -3.416 -0.572 1.00 92.56 99 ALA A C 1
ATOM 757 O O . ALA A 1 99 ? -3.085 -3.860 -0.779 1.00 92.56 99 ALA A O 1
ATOM 758 N N . ARG A 1 100 ? -5.140 -3.355 -1.534 1.00 91.12 100 ARG A N 1
ATOM 759 C CA . ARG A 1 100 ? -4.923 -3.771 -2.927 1.00 91.12 100 ARG A CA 1
ATOM 760 C C . ARG A 1 100 ? -4.496 -2.609 -3.832 1.00 91.12 100 ARG A C 1
ATOM 762 O O . ARG A 1 100 ? -4.119 -2.835 -4.981 1.00 91.12 100 ARG A O 1
ATOM 769 N N . SER A 1 101 ? -4.495 -1.381 -3.317 1.00 86.62 101 SER A N 1
ATOM 770 C CA . SER A 1 101 ? -4.214 -0.153 -4.066 1.00 86.62 101 SER A CA 1
ATOM 771 C C . SER A 1 101 ? -2.741 0.256 -3.965 1.00 86.62 101 SER A C 1
ATOM 773 O O . SER A 1 101 ? -2.415 1.346 -3.509 1.00 86.62 101 SER A O 1
ATOM 775 N N . GLY A 1 102 ? -1.833 -0.622 -4.409 1.00 83.88 102 GLY A N 1
ATOM 776 C CA . GLY A 1 102 ? -0.373 -0.474 -4.257 1.00 83.88 102 GLY A CA 1
ATOM 777 C C . GLY A 1 102 ? 0.212 0.919 -4.573 1.00 83.88 102 GLY A C 1
ATOM 778 O O . GLY A 1 102 ? 0.848 1.504 -3.699 1.00 83.88 102 GLY A O 1
ATOM 779 N N . PRO A 1 103 ? 0.008 1.493 -5.776 1.00 85.62 103 PRO A N 1
ATOM 780 C CA . PRO A 1 103 ? 0.534 2.823 -6.102 1.00 85.62 103 PRO A CA 1
ATOM 781 C C . PRO A 1 103 ? -0.271 3.974 -5.478 1.00 85.62 103 PRO A C 1
ATOM 783 O O . PRO A 1 103 ? 0.185 5.113 -5.500 1.00 85.62 103 PRO A O 1
ATOM 786 N N . HIS A 1 104 ? -1.447 3.690 -4.916 1.00 89.62 104 HIS A N 1
ATOM 787 C CA . HIS A 1 104 ? -2.414 4.652 -4.380 1.00 89.62 104 HIS A CA 1
ATOM 788 C C . HIS A 1 104 ? -2.583 4.521 -2.857 1.00 89.62 104 HIS A C 1
ATOM 790 O O . HIS A 1 104 ? -3.600 4.916 -2.302 1.00 89.62 104 HIS A O 1
ATOM 796 N N . LEU A 1 105 ? -1.575 3.995 -2.150 1.00 91.19 105 LEU A N 1
ATOM 797 C CA . LEU A 1 105 ? -1.628 3.827 -0.689 1.00 91.19 105 LEU A CA 1
ATOM 798 C C . LEU A 1 105 ? -1.799 5.142 0.082 1.00 91.19 105 LEU A C 1
ATOM 800 O O . LEU A 1 105 ? -2.186 5.114 1.246 1.00 91.19 105 LEU A O 1
ATOM 804 N N . ASP A 1 106 ? -1.524 6.284 -0.549 1.00 90.56 106 ASP A N 1
ATOM 805 C CA . ASP A 1 106 ? -1.781 7.591 0.052 1.00 90.56 106 ASP A CA 1
ATOM 806 C C . ASP A 1 106 ? -3.281 7.876 0.223 1.00 90.56 106 ASP A C 1
ATOM 808 O O . ASP A 1 106 ? -3.688 8.409 1.252 1.00 90.56 106 ASP A O 1
ATOM 812 N N . ASP A 1 107 ? -4.113 7.395 -0.705 1.00 90.44 107 ASP A N 1
ATOM 813 C CA . ASP A 1 107 ? -5.575 7.517 -0.627 1.00 90.44 107 ASP A CA 1
ATOM 814 C C . ASP A 1 107 ? -6.140 6.692 0.547 1.00 90.44 107 ASP A C 1
ATOM 816 O O . ASP A 1 107 ? -7.192 7.004 1.100 1.00 90.44 107 ASP A O 1
ATOM 820 N N . ALA A 1 108 ? -5.408 5.656 0.976 1.00 91.00 108 ALA A N 1
ATOM 821 C CA . ALA A 1 108 ? -5.717 4.844 2.153 1.00 91.00 108 ALA A CA 1
ATOM 822 C C . ALA A 1 108 ? -5.080 5.380 3.452 1.00 91.00 108 ALA A C 1
ATOM 824 O O . ALA A 1 108 ? -5.156 4.708 4.484 1.00 91.00 108 ALA A O 1
ATOM 825 N N . GLY A 1 109 ? -4.455 6.564 3.425 1.00 91.19 109 GLY A N 1
ATOM 826 C CA . GLY A 1 109 ? -3.679 7.114 4.538 1.00 91.19 109 GLY A CA 1
ATOM 827 C C . GLY A 1 109 ? -4.456 7.166 5.851 1.00 91.19 109 GLY A C 1
ATOM 828 O O . GLY A 1 109 ? -3.991 6.631 6.850 1.00 91.19 109 GLY A O 1
ATOM 829 N N . PHE A 1 110 ? -5.684 7.690 5.831 1.00 90.56 110 PHE A N 1
ATOM 830 C CA . PHE A 1 110 ? -6.522 7.769 7.031 1.00 90.56 110 PHE A CA 1
ATOM 831 C C . PHE A 1 110 ? -6.847 6.389 7.631 1.00 90.56 110 PHE A C 1
ATOM 833 O O . PHE A 1 110 ? -6.773 6.188 8.845 1.00 90.56 110 PHE A O 1
ATOM 840 N N . ALA A 1 111 ? -7.175 5.410 6.781 1.00 92.12 111 ALA A N 1
ATOM 841 C CA . ALA A 1 111 ? -7.459 4.049 7.227 1.00 92.12 111 ALA A CA 1
ATOM 842 C C . ALA A 1 111 ? -6.207 3.378 7.810 1.00 92.12 111 ALA A C 1
ATOM 844 O O . ALA A 1 111 ? -6.294 2.705 8.836 1.00 92.12 111 ALA A O 1
ATOM 845 N N . LEU A 1 112 ? -5.042 3.589 7.191 1.00 93.50 112 LEU A N 1
ATOM 846 C CA . LEU A 1 112 ? -3.761 3.091 7.691 1.00 93.50 112 LEU A CA 1
ATOM 847 C C . LEU A 1 112 ? -3.387 3.731 9.030 1.00 93.50 112 LEU A C 1
ATOM 849 O O . LEU A 1 112 ? -3.028 3.011 9.960 1.00 93.50 112 LEU A O 1
ATOM 853 N N . ASP A 1 113 ? -3.517 5.048 9.158 1.00 92.81 113 ASP A N 1
ATOM 854 C CA . ASP A 1 113 ? -3.222 5.776 10.395 1.00 92.81 113 ASP A CA 1
ATOM 855 C C . ASP A 1 113 ? -4.149 5.304 11.532 1.00 92.81 113 ASP A C 1
ATOM 857 O O . ASP A 1 113 ? -3.698 5.040 12.648 1.00 92.81 113 ASP A O 1
ATOM 861 N N . THR A 1 114 ? -5.428 5.060 11.227 1.00 92.44 114 THR A N 1
ATOM 862 C CA . THR A 1 114 ? -6.399 4.488 12.175 1.00 92.44 114 THR A CA 1
ATOM 863 C C . THR A 1 114 ? -6.033 3.056 12.588 1.00 92.44 114 THR A C 1
ATOM 865 O O . THR A 1 114 ? -6.017 2.730 13.778 1.00 92.44 114 THR A O 1
ATOM 868 N N . LEU A 1 115 ? -5.721 2.182 11.626 1.00 93.12 115 LEU A N 1
ATOM 869 C CA . LEU A 1 115 ? -5.429 0.761 11.869 1.00 93.12 115 LEU A CA 1
ATOM 870 C C . LEU A 1 115 ? -4.069 0.521 12.531 1.00 93.12 115 LEU A C 1
ATOM 872 O O . LEU A 1 115 ? -3.897 -0.471 13.239 1.00 93.12 115 LEU A O 1
ATOM 876 N N . THR A 1 116 ? -3.110 1.418 12.315 1.00 94.44 116 THR A N 1
ATOM 877 C CA . THR A 1 116 ? -1.796 1.387 12.975 1.00 94.44 116 THR A CA 1
ATOM 878 C C . THR A 1 116 ? -1.775 2.159 14.295 1.00 94.44 116 THR A C 1
ATOM 880 O O . THR A 1 116 ? -0.815 2.048 15.057 1.00 94.44 116 THR A O 1
ATOM 883 N N . GLY A 1 117 ? -2.850 2.890 14.601 1.00 92.19 117 GLY A N 1
ATOM 884 C CA . GLY A 1 117 ? -3.024 3.622 15.846 1.00 92.19 117 GLY A CA 1
ATOM 885 C C . GLY A 1 117 ? -3.121 2.726 17.092 1.00 92.19 117 GLY A C 1
ATOM 886 O O . GLY A 1 117 ? -3.363 1.516 17.005 1.00 92.19 117 GLY A O 1
ATOM 887 N N . PRO A 1 118 ? -2.981 3.319 18.293 1.00 90.56 118 PRO A N 1
ATOM 888 C CA . PRO A 1 118 ? -2.881 2.579 19.554 1.00 90.56 118 PRO A CA 1
ATOM 889 C C . PRO A 1 118 ? -4.135 1.754 19.875 1.00 90.56 118 PRO A C 1
ATOM 891 O O . PRO A 1 118 ? -4.026 0.651 20.413 1.00 90.56 118 PRO A O 1
ATOM 894 N N . VAL A 1 119 ? -5.319 2.255 19.502 1.00 89.75 119 VAL A N 1
ATOM 895 C CA . VAL A 1 119 ? -6.604 1.566 19.702 1.00 89.75 119 VAL A CA 1
ATOM 896 C C . VAL A 1 119 ? -6.619 0.228 18.959 1.00 89.75 119 VAL A C 1
ATOM 898 O O . VAL A 1 119 ? -6.876 -0.821 19.553 1.00 89.75 119 VAL A O 1
ATOM 901 N N . CYS A 1 120 ? -6.286 0.244 17.668 1.00 91.56 120 CYS A N 1
ATOM 902 C CA . CYS A 1 120 ? -6.268 -0.953 16.832 1.00 91.56 120 CYS A CA 1
ATOM 903 C C . CYS A 1 120 ? -5.122 -1.901 17.209 1.00 91.56 120 CYS A C 1
ATOM 905 O O . CYS A 1 120 ? -5.335 -3.115 17.286 1.00 91.56 120 CYS A O 1
ATOM 907 N N . ALA A 1 121 ? -3.940 -1.353 17.519 1.00 89.62 121 ALA A N 1
ATOM 908 C CA . ALA A 1 121 ? -2.760 -2.127 17.903 1.00 89.62 121 ALA A CA 1
ATOM 909 C C . ALA A 1 121 ? -2.996 -3.003 19.147 1.00 89.62 121 ALA A C 1
ATOM 911 O O . ALA A 1 121 ? -2.491 -4.132 19.197 1.00 89.62 121 ALA A O 1
ATOM 912 N N . ALA A 1 122 ? -3.775 -2.503 20.115 1.00 90.50 122 ALA A N 1
ATOM 913 C CA . ALA A 1 122 ? -4.154 -3.226 21.328 1.00 90.50 122 ALA A CA 1
ATOM 914 C C . ALA A 1 122 ? -5.373 -4.147 21.130 1.00 90.50 122 ALA A C 1
ATOM 916 O O . ALA A 1 122 ? -5.399 -5.255 21.663 1.00 90.50 122 ALA A O 1
ATOM 917 N N . CYS A 1 123 ? -6.380 -3.711 20.366 1.00 94.31 123 CYS A N 1
ATOM 918 C CA . CYS A 1 123 ? -7.644 -4.432 20.215 1.00 94.31 123 CYS A CA 1
ATOM 919 C C . CYS A 1 123 ? -7.480 -5.779 19.490 1.00 94.31 123 CYS A C 1
ATOM 921 O O . CYS A 1 123 ? -7.858 -6.828 20.028 1.00 94.31 123 CYS A O 1
ATOM 923 N N . ARG A 1 124 ? -6.943 -5.745 18.260 1.00 95.00 124 ARG A N 1
ATOM 924 C CA . ARG A 1 124 ? -6.767 -6.902 17.355 1.00 95.00 124 ARG A CA 1
ATOM 925 C C . ARG A 1 124 ? -7.975 -7.850 17.252 1.00 95.00 124 ARG A C 1
ATOM 927 O O . ARG A 1 124 ? -7.817 -9.046 17.013 1.00 95.00 124 ARG A O 1
ATOM 934 N N . ALA A 1 125 ? -9.195 -7.350 17.459 1.00 95.94 125 ALA A N 1
ATOM 935 C CA . ALA A 1 125 ? -10.402 -8.173 17.372 1.00 95.94 125 ALA A CA 1
ATOM 936 C C . ALA A 1 125 ? -10.641 -8.672 15.940 1.00 95.94 125 ALA A C 1
ATOM 938 O O . ALA A 1 125 ? -10.995 -9.832 15.749 1.00 95.94 125 ALA A O 1
ATOM 939 N N . CYS A 1 126 ? -10.359 -7.827 14.946 1.00 97.00 126 CYS A N 1
ATOM 940 C CA . CYS A 1 126 ? -10.491 -8.157 13.531 1.00 97.00 126 CYS A CA 1
ATOM 941 C C . CYS A 1 126 ? -9.600 -9.333 13.094 1.00 97.00 126 CYS A C 1
ATOM 943 O O . CYS A 1 126 ? -10.079 -10.199 12.365 1.00 97.00 126 CYS A O 1
ATOM 945 N N . ASP A 1 127 ? -8.356 -9.413 13.584 1.00 96.69 127 ASP A N 1
ATOM 946 C CA . ASP A 1 127 ? -7.443 -10.534 13.309 1.00 96.69 127 ASP A CA 1
ATOM 947 C C . ASP A 1 127 ? -8.033 -11.866 13.805 1.00 96.69 127 ASP A C 1
ATOM 949 O O . ASP A 1 127 ? -7.948 -12.882 13.120 1.00 96.69 127 ASP A O 1
ATOM 953 N N . ARG A 1 128 ? -8.659 -11.861 14.993 1.00 97.06 128 ARG A N 1
ATOM 954 C CA . ARG A 1 128 ? -9.261 -13.059 15.608 1.00 97.06 128 ARG A CA 1
ATOM 955 C C . ARG A 1 128 ? -10.588 -13.465 14.970 1.00 97.06 128 ARG A C 1
ATOM 957 O O . ARG A 1 128 ? -10.916 -14.645 14.971 1.00 97.06 128 ARG A O 1
ATOM 964 N N . ALA A 1 129 ? -11.358 -12.499 14.475 1.00 97.75 129 ALA A N 1
ATOM 965 C CA . ALA A 1 129 ? -12.663 -12.747 13.867 1.00 97.75 129 ALA A CA 1
ATOM 966 C C . ALA A 1 129 ? -12.573 -13.187 12.398 1.00 97.75 129 ALA A C 1
ATOM 968 O O . ALA A 1 129 ? -13.536 -13.729 11.862 1.00 97.75 129 ALA A O 1
ATOM 969 N N . CYS A 1 130 ? -11.440 -12.949 11.729 1.00 98.00 130 CYS A N 1
ATOM 970 C CA . CYS A 1 130 ? -11.287 -13.259 10.315 1.00 98.00 130 CYS A CA 1
ATOM 971 C C . CYS A 1 130 ? -11.277 -14.785 10.072 1.00 98.00 130 CYS A C 1
ATOM 973 O O . CYS A 1 130 ? -10.324 -15.448 10.486 1.00 98.00 130 CYS A O 1
ATOM 975 N N . PRO A 1 131 ? -12.252 -15.356 9.334 1.00 97.88 131 PRO A N 1
ATOM 976 C CA . PRO A 1 131 ? -12.272 -16.795 9.044 1.00 97.88 131 PRO A CA 1
ATOM 977 C C . PRO A 1 131 ? -11.095 -17.220 8.157 1.00 97.88 131 PRO A C 1
ATOM 979 O O . PRO A 1 131 ? -10.569 -18.320 8.284 1.00 97.88 131 PRO A O 1
ATOM 982 N N . GLU A 1 132 ? -10.626 -16.308 7.306 1.00 98.06 132 GLU A N 1
ATOM 983 C CA . GLU A 1 132 ? -9.452 -16.505 6.460 1.00 98.06 132 GLU A CA 1
ATOM 984 C C . GLU A 1 132 ? -8.140 -16.264 7.218 1.00 98.06 132 GLU A C 1
ATOM 986 O O . GLU A 1 132 ? -7.070 -16.396 6.641 1.00 98.06 132 GLU A O 1
ATOM 991 N N . SER A 1 133 ? -8.157 -15.919 8.508 1.00 97.00 133 SER A N 1
ATOM 992 C CA . SER A 1 133 ? -6.926 -15.655 9.273 1.00 97.00 133 SER A CA 1
ATOM 993 C C . SER A 1 133 ? -6.004 -14.625 8.595 1.00 97.00 133 SER A C 1
ATOM 995 O O . SER A 1 133 ? -4.785 -14.794 8.561 1.00 97.00 133 SER A O 1
ATOM 997 N N . ILE A 1 134 ? -6.578 -13.581 7.98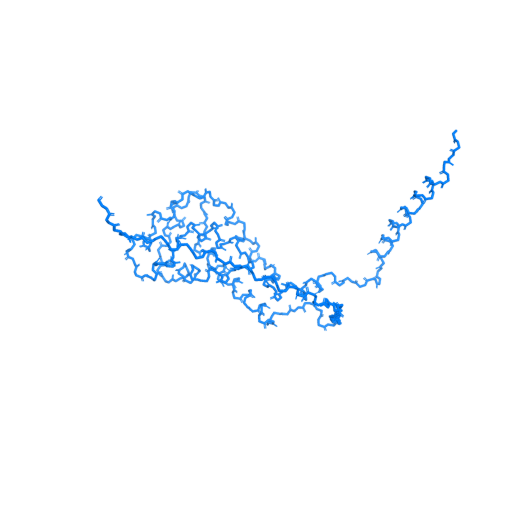7 1.00 97.06 134 ILE A N 1
ATOM 998 C CA . ILE A 1 134 ? -5.796 -12.483 7.405 1.00 97.06 134 ILE A CA 1
ATOM 999 C C . ILE A 1 134 ? -5.205 -11.680 8.571 1.00 97.06 134 ILE A C 1
ATOM 1001 O O . ILE A 1 134 ? -5.954 -11.283 9.465 1.00 97.06 134 ILE A O 1
ATOM 1005 N N . PRO A 1 135 ? -3.891 -11.407 8.590 1.00 95.12 135 PRO A N 1
ATOM 1006 C CA . PRO A 1 135 ? -3.274 -10.658 9.678 1.00 95.12 135 PRO A CA 1
ATOM 1007 C C . PRO A 1 135 ? -3.455 -9.146 9.454 1.00 95.12 135 PRO A C 1
ATOM 1009 O O . PRO A 1 135 ? -2.510 -8.466 9.053 1.00 95.12 135 PRO A O 1
ATOM 1012 N N . LEU A 1 136 ? -4.661 -8.604 9.673 1.00 95.56 136 LEU A N 1
ATOM 1013 C CA . LEU A 1 136 ? -5.002 -7.206 9.365 1.00 95.56 136 LEU A CA 1
ATOM 1014 C C . LEU A 1 136 ? -4.068 -6.207 10.053 1.00 95.56 136 LEU A C 1
ATOM 1016 O O . LEU A 1 136 ? -3.619 -5.265 9.400 1.00 95.56 136 LEU A O 1
ATOM 1020 N N . ALA A 1 137 ? -3.738 -6.406 11.332 1.00 93.44 137 ALA A N 1
ATOM 1021 C CA . ALA A 1 137 ? -2.852 -5.486 12.050 1.00 93.44 137 ALA A CA 1
ATOM 1022 C C . ALA A 1 137 ? -1.431 -5.459 11.454 1.00 93.44 137 ALA A C 1
ATOM 1024 O O . ALA A 1 137 ? -0.858 -4.390 11.235 1.00 93.44 137 ALA A O 1
ATOM 1025 N N . ALA A 1 138 ? -0.864 -6.633 11.154 1.00 92.94 138 ALA A N 1
ATOM 1026 C CA . ALA A 1 138 ? 0.466 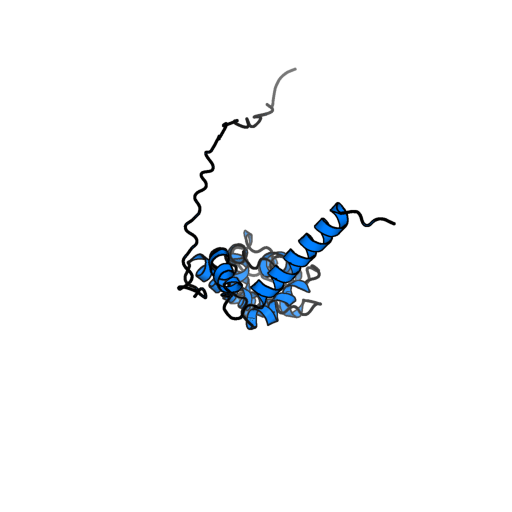-6.730 10.553 1.00 92.94 138 ALA A CA 1
ATOM 1027 C C . ALA A 1 138 ? 0.472 -6.216 9.105 1.00 92.94 138 ALA A C 1
ATOM 1029 O O . ALA A 1 138 ? 1.403 -5.523 8.697 1.00 92.94 138 ALA A O 1
ATOM 1030 N N . LEU A 1 139 ? -0.590 -6.508 8.351 1.00 95.06 139 LEU A N 1
ATOM 1031 C CA . LEU A 1 139 ? -0.796 -6.019 6.994 1.00 95.06 139 LEU A CA 1
ATOM 1032 C C . LEU A 1 139 ? -0.875 -4.487 6.967 1.00 95.06 139 LEU A C 1
ATOM 1034 O O . LEU A 1 139 ? -0.179 -3.865 6.169 1.00 95.06 139 LEU A O 1
ATOM 1038 N N . ALA A 1 140 ? -1.657 -3.871 7.857 1.00 95.19 140 ALA A N 1
ATOM 1039 C CA . ALA A 1 140 ? -1.761 -2.416 7.963 1.00 95.19 140 ALA A CA 1
ATOM 1040 C C . ALA A 1 140 ? -0.416 -1.770 8.325 1.00 95.19 140 ALA A C 1
ATOM 1042 O O . ALA A 1 140 ? 0.001 -0.820 7.665 1.00 95.19 140 ALA A O 1
ATOM 1043 N N . ALA A 1 141 ? 0.308 -2.321 9.304 1.00 93.62 141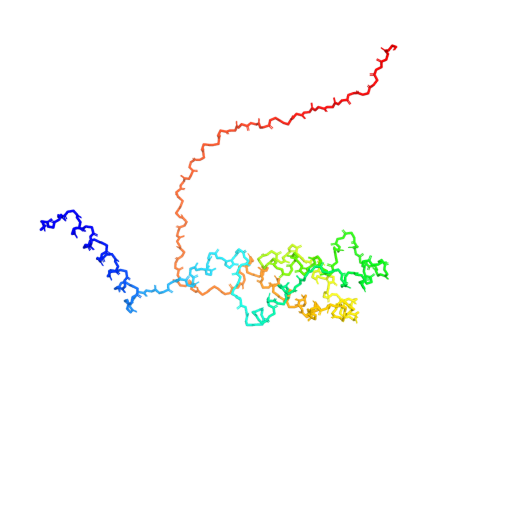 ALA A N 1
ATOM 1044 C CA . ALA A 1 141 ? 1.637 -1.830 9.672 1.00 93.62 141 ALA A CA 1
ATOM 1045 C C . ALA A 1 141 ? 2.624 -1.904 8.497 1.00 93.62 141 ALA A C 1
ATOM 1047 O O . ALA A 1 141 ? 3.364 -0.955 8.228 1.00 93.62 141 ALA A O 1
ATOM 1048 N N . HIS A 1 142 ? 2.604 -3.012 7.759 1.00 94.00 142 HIS A N 1
ATOM 1049 C CA . HIS A 1 142 ? 3.466 -3.186 6.602 1.00 94.00 142 HIS A CA 1
ATOM 1050 C C . HIS A 1 142 ? 3.108 -2.218 5.461 1.00 94.00 142 HIS A C 1
ATOM 1052 O O . HIS A 1 142 ? 3.987 -1.614 4.847 1.00 94.00 142 HIS A O 1
ATOM 1058 N N . LEU A 1 143 ? 1.817 -2.023 5.193 1.00 94.56 143 LEU A N 1
ATOM 1059 C CA . LEU A 1 143 ? 1.352 -1.088 4.171 1.00 94.56 143 LEU A CA 1
ATOM 1060 C C . LEU A 1 143 ? 1.599 0.373 4.547 1.00 94.56 143 LEU A C 1
ATOM 1062 O O . LEU A 1 143 ? 1.865 1.173 3.655 1.00 94.56 143 LEU A O 1
ATOM 1066 N N . GLN A 1 144 ? 1.607 0.717 5.835 1.00 94.44 144 GLN A N 1
ATOM 1067 C CA . GLN A 1 144 ? 2.019 2.042 6.293 1.00 94.44 144 GLN A CA 1
ATOM 1068 C C . GLN A 1 144 ? 3.505 2.290 6.007 1.00 94.44 144 GLN A C 1
ATOM 1070 O O . GLN A 1 144 ? 3.865 3.349 5.496 1.00 94.44 144 GLN A O 1
ATOM 1075 N N . ALA A 1 145 ? 4.371 1.302 6.253 1.00 92.88 145 ALA A N 1
ATOM 1076 C CA . ALA A 1 145 ? 5.778 1.397 5.864 1.00 92.88 145 ALA A CA 1
ATOM 1077 C C . ALA A 1 145 ? 5.929 1.536 4.337 1.00 92.88 145 ALA A C 1
ATOM 1079 O O . ALA A 1 145 ? 6.661 2.404 3.861 1.00 92.88 145 ALA A O 1
ATOM 1080 N N . GLN A 1 146 ? 5.178 0.749 3.560 1.00 93.81 146 GLN A N 1
ATOM 1081 C CA . GLN A 1 146 ? 5.185 0.834 2.098 1.00 93.81 146 GLN A CA 1
ATOM 1082 C C . GLN A 1 146 ? 4.655 2.182 1.583 1.00 93.81 146 GLN A C 1
ATOM 1084 O O . GLN A 1 146 ? 5.199 2.718 0.617 1.00 93.81 146 GLN A O 1
ATOM 1089 N N . ARG A 1 147 ? 3.644 2.770 2.234 1.00 94.12 147 ARG A N 1
ATOM 1090 C CA . ARG A 1 147 ? 3.139 4.114 1.922 1.00 94.12 147 ARG A CA 1
ATOM 1091 C C . ARG A 1 147 ? 4.260 5.145 2.023 1.00 94.12 147 ARG A C 1
ATOM 1093 O O . ARG A 1 147 ? 4.413 5.946 1.107 1.00 94.12 147 ARG A O 1
ATOM 1100 N N . GLN A 1 148 ? 5.089 5.086 3.067 1.00 93.12 148 GLN A N 1
ATOM 1101 C CA . GLN A 1 148 ? 6.236 5.993 3.204 1.00 93.12 148 GLN A CA 1
ATOM 1102 C C . GLN A 1 148 ? 7.246 5.826 2.062 1.00 93.12 148 GLN A C 1
ATOM 1104 O O . GLN A 1 148 ? 7.748 6.817 1.534 1.00 93.12 148 GLN A O 1
ATOM 1109 N N . VAL A 1 149 ? 7.490 4.590 1.611 1.00 91.81 149 VAL A N 1
ATOM 1110 C CA . VAL A 1 149 ? 8.343 4.327 0.439 1.00 91.81 149 VAL A CA 1
ATOM 1111 C C . VAL A 1 149 ? 7.739 4.936 -0.829 1.00 91.81 149 VAL A C 1
ATOM 1113 O O . VAL A 1 149 ? 8.453 5.573 -1.597 1.00 91.81 149 VAL A O 1
ATOM 1116 N N . VAL A 1 150 ? 6.430 4.787 -1.048 1.00 92.31 150 VAL A N 1
ATOM 1117 C CA . VAL A 1 150 ? 5.722 5.374 -2.201 1.00 92.31 150 VAL A CA 1
ATOM 1118 C C . VAL A 1 150 ? 5.782 6.905 -2.177 1.00 92.31 150 VAL A C 1
ATOM 1120 O O . VAL A 1 150 ? 6.053 7.520 -3.208 1.00 92.31 150 VAL A O 1
ATOM 1123 N N . LEU A 1 151 ? 5.584 7.527 -1.013 1.00 93.06 151 LEU A N 1
ATOM 1124 C CA . LEU A 1 151 ? 5.690 8.979 -0.848 1.00 93.06 151 LEU A CA 1
ATOM 1125 C C . LEU A 1 151 ? 7.117 9.474 -1.123 1.00 93.06 151 LEU A C 1
ATOM 1127 O O . LEU A 1 151 ? 7.300 10.424 -1.884 1.00 93.06 151 LEU A O 1
ATOM 1131 N N . ALA A 1 152 ? 8.130 8.786 -0.591 1.00 91.50 152 ALA A N 1
ATOM 1132 C CA . ALA A 1 152 ? 9.532 9.082 -0.881 1.00 91.50 152 ALA A CA 1
ATOM 1133 C C . ALA A 1 152 ? 9.859 8.918 -2.377 1.00 91.50 152 ALA A C 1
ATOM 1135 O O . ALA A 1 152 ? 10.595 9.727 -2.942 1.00 91.50 152 ALA A O 1
ATOM 1136 N N . ALA A 1 153 ? 9.281 7.911 -3.040 1.00 90.81 153 ALA A N 1
ATOM 1137 C CA . ALA A 1 153 ? 9.440 7.677 -4.474 1.00 90.81 153 ALA A CA 1
ATOM 1138 C C . ALA A 1 153 ? 8.906 8.851 -5.306 1.00 90.81 153 ALA A C 1
ATOM 1140 O O . ALA A 1 153 ? 9.610 9.370 -6.174 1.00 90.81 153 ALA A O 1
ATOM 1141 N N . ARG A 1 154 ? 7.686 9.306 -4.996 1.00 91.00 154 ARG A N 1
ATOM 1142 C CA . ARG A 1 154 ? 7.040 10.461 -5.640 1.00 91.00 154 ARG A CA 1
ATOM 1143 C C . ARG A 1 154 ? 7.801 11.763 -5.394 1.00 91.00 154 ARG A C 1
ATOM 1145 O O . ARG A 1 154 ? 7.871 12.605 -6.281 1.00 91.00 154 ARG A O 1
ATOM 1152 N N . ALA A 1 155 ? 8.417 11.902 -4.221 1.00 91.75 155 ALA A N 1
ATOM 1153 C CA . ALA A 1 155 ? 9.291 13.026 -3.892 1.00 91.75 155 ALA A CA 1
ATOM 1154 C C . ALA A 1 155 ? 10.678 12.954 -4.569 1.00 91.75 155 ALA A C 1
ATOM 1156 O O . ALA A 1 155 ? 11.484 13.865 -4.395 1.00 91.75 155 ALA A O 1
ATOM 1157 N N . GLY A 1 156 ? 10.982 11.886 -5.318 1.00 87.50 156 GLY A N 1
ATOM 1158 C CA . GLY A 1 156 ? 12.281 11.693 -5.968 1.00 87.50 156 GLY A CA 1
ATOM 1159 C C . GLY A 1 156 ? 13.417 11.334 -5.005 1.00 87.50 156 GLY A C 1
ATOM 1160 O O . GLY A 1 156 ? 14.582 11.466 -5.363 1.00 87.50 156 GLY A O 1
ATOM 1161 N N . ALA A 1 157 ? 13.099 10.887 -3.788 1.00 85.50 157 ALA A N 1
ATOM 1162 C CA . ALA A 1 157 ? 14.074 10.597 -2.736 1.00 85.50 157 ALA A CA 1
ATOM 1163 C C . ALA A 1 157 ? 14.601 9.148 -2.751 1.00 85.50 157 ALA A C 1
ATOM 1165 O O . ALA A 1 157 ? 15.468 8.803 -1.949 1.00 85.50 157 ALA A O 1
ATOM 1166 N N . LEU A 1 158 ? 14.084 8.280 -3.631 1.00 80.00 158 LEU A N 1
ATOM 1167 C CA . LEU A 1 158 ? 14.564 6.902 -3.761 1.00 80.00 158 LEU A CA 1
ATOM 1168 C C . LEU A 1 158 ? 15.691 6.782 -4.796 1.00 80.00 158 LEU A C 1
ATOM 1170 O O . LEU A 1 158 ? 15.592 7.379 -5.868 1.00 80.00 158 LEU A O 1
ATOM 1174 N N . PRO A 1 159 ? 16.715 5.948 -4.533 1.00 70.38 159 PRO A N 1
ATOM 1175 C CA . PRO A 1 159 ? 17.776 5.695 -5.496 1.00 70.38 159 PRO A CA 1
ATOM 1176 C C . PRO A 1 159 ? 17.217 4.970 -6.729 1.00 70.38 159 PRO A C 1
ATOM 1178 O O . PRO A 1 159 ? 16.626 3.891 -6.629 1.00 70.38 159 PRO A O 1
ATOM 1181 N N . ILE A 1 160 ? 17.417 5.563 -7.905 1.00 68.31 160 ILE A N 1
ATOM 1182 C CA . ILE A 1 160 ? 17.068 4.986 -9.205 1.00 68.31 160 ILE A CA 1
ATOM 1183 C C . ILE A 1 160 ? 18.336 4.328 -9.754 1.00 68.31 160 ILE A C 1
ATOM 1185 O O . ILE A 1 160 ? 19.384 4.963 -9.827 1.00 68.31 160 ILE A O 1
ATOM 1189 N N . ALA A 1 161 ? 18.289 3.052 -10.149 1.00 61.25 161 ALA A N 1
ATOM 1190 C CA . ALA A 1 161 ? 19.452 2.447 -10.788 1.00 61.25 161 ALA A CA 1
ATOM 1191 C C . ALA A 1 161 ? 19.679 3.134 -12.140 1.00 61.25 161 ALA A C 1
ATOM 1193 O O . ALA A 1 161 ? 18.823 3.077 -13.022 1.00 61.25 161 ALA A O 1
ATOM 1194 N N . GLY A 1 162 ? 20.844 3.753 -12.312 1.00 54.41 162 GLY A N 1
ATOM 1195 C CA . GLY A 1 162 ? 21.264 4.336 -13.583 1.00 54.41 162 GLY A CA 1
ATOM 1196 C C . GLY A 1 162 ? 21.239 5.859 -13.641 1.00 54.41 162 GLY A C 1
ATOM 1197 O O . GLY A 1 162 ? 20.818 6.394 -14.665 1.00 54.41 162 GLY A O 1
ATOM 1198 N N . ASP A 1 163 ? 21.767 6.541 -12.622 1.00 52.38 163 ASP A N 1
ATOM 1199 C CA . ASP A 1 163 ? 22.131 7.967 -12.716 1.00 52.38 163 ASP A CA 1
ATOM 1200 C C . ASP A 1 163 ? 23.091 8.256 -13.900 1.00 52.38 163 ASP A C 1
ATOM 1202 O O . ASP A 1 163 ? 23.163 9.379 -14.392 1.00 52.38 163 ASP A O 1
ATOM 1206 N N . ASP A 1 164 ? 23.731 7.219 -14.457 1.00 50.41 164 ASP A N 1
ATOM 1207 C CA . ASP A 1 164 ? 24.573 7.279 -15.662 1.00 50.41 164 ASP A CA 1
ATOM 1208 C C . ASP A 1 164 ? 23.797 7.153 -16.994 1.00 50.41 164 ASP A C 1
ATOM 1210 O O . ASP A 1 164 ? 24.365 7.296 -18.083 1.00 50.41 164 ASP A O 1
ATOM 1214 N N . VAL A 1 165 ? 22.498 6.834 -16.961 1.00 51.28 165 VAL A N 1
ATOM 1215 C CA . VAL A 1 165 ? 21.683 6.646 -18.171 1.00 51.28 165 VAL A CA 1
ATOM 1216 C C . VAL A 1 165 ? 21.037 7.976 -18.526 1.00 51.28 165 VAL A C 1
ATOM 1218 O O . VAL A 1 165 ? 19.970 8.310 -18.011 1.00 51.28 165 VAL A O 1
ATOM 1221 N N . ALA A 1 166 ? 21.694 8.708 -19.432 1.00 45.22 166 ALA A N 1
ATOM 1222 C CA . ALA A 1 166 ? 21.245 10.003 -19.931 1.00 45.22 166 ALA A CA 1
ATOM 1223 C C . ALA A 1 166 ? 19.722 10.012 -20.182 1.00 45.22 166 ALA A C 1
ATOM 1225 O O . ALA A 1 166 ? 19.218 9.155 -20.929 1.00 45.22 166 ALA A O 1
ATOM 1226 N N . PRO A 1 167 ? 18.976 10.961 -19.583 1.00 48.81 167 PRO A N 1
ATOM 1227 C CA . PRO A 1 167 ? 17.546 11.056 -19.807 1.00 48.81 167 PRO A CA 1
ATOM 1228 C C . PRO A 1 167 ? 17.306 11.204 -21.308 1.00 48.81 167 PRO A C 1
ATOM 1230 O O . PRO A 1 167 ? 18.014 11.935 -22.005 1.00 48.81 167 PRO A O 1
ATOM 1233 N N . ARG A 1 168 ? 16.286 10.516 -21.841 1.00 45.69 168 ARG A N 1
ATOM 1234 C CA . ARG A 1 168 ? 15.774 10.908 -23.157 1.00 45.69 168 ARG A CA 1
ATOM 1235 C C . ARG A 1 168 ? 15.317 12.345 -22.980 1.00 45.69 168 ARG A C 1
ATOM 1237 O O . ARG A 1 168 ? 14.311 12.556 -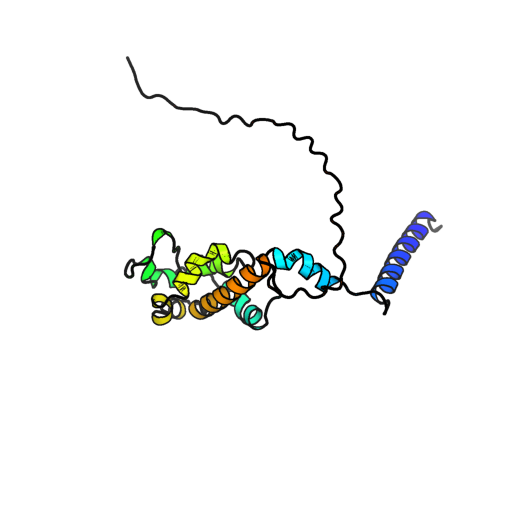22.308 1.00 45.69 168 ARG A O 1
ATOM 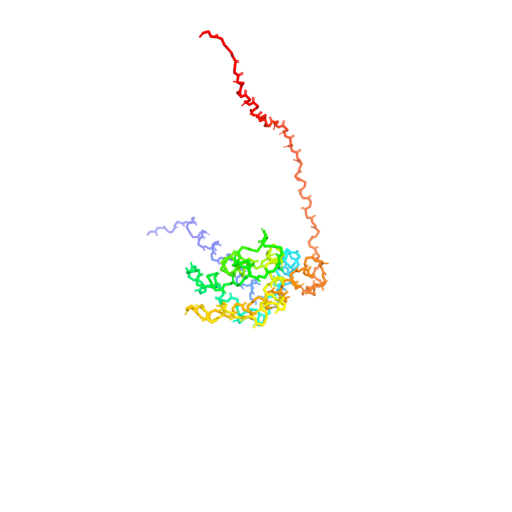1244 N N . ALA A 1 169 ? 16.042 13.289 -23.588 1.00 42.72 169 ALA A N 1
ATOM 1245 C CA . ALA A 1 169 ? 15.537 14.624 -23.852 1.00 42.72 169 ALA A CA 1
ATOM 1246 C C . ALA A 1 169 ? 14.084 14.437 -24.271 1.00 42.72 169 ALA A C 1
ATOM 1248 O O . ALA A 1 169 ? 13.813 13.675 -25.212 1.00 42.72 169 ALA A O 1
ATOM 1249 N N . ALA A 1 170 ? 13.170 14.988 -23.468 1.00 42.41 170 ALA A N 1
ATOM 1250 C CA . ALA A 1 170 ? 11.750 14.917 -23.721 1.00 42.41 170 ALA A CA 1
ATOM 1251 C C . ALA A 1 170 ? 11.585 15.312 -25.182 1.00 42.41 170 ALA A C 1
ATOM 1253 O O . ALA A 1 170 ? 11.855 16.450 -25.559 1.00 42.41 170 ALA A O 1
ATOM 1254 N N . ALA A 1 171 ? 11.273 14.332 -26.032 1.00 39.97 171 ALA A N 1
ATOM 1255 C CA . ALA A 1 171 ? 11.002 14.590 -27.424 1.00 39.97 171 ALA A CA 1
ATOM 1256 C C . ALA A 1 171 ? 9.681 15.345 -27.407 1.00 39.97 171 ALA A C 1
ATOM 1258 O O . ALA A 1 171 ? 8.609 14.740 -27.463 1.00 39.97 171 ALA A O 1
ATOM 1259 N N . ALA A 1 172 ? 9.798 16.662 -27.257 1.00 37.66 172 ALA A N 1
ATOM 1260 C CA . ALA A 1 172 ? 8.811 17.675 -27.519 1.00 37.66 172 ALA A CA 1
ATOM 1261 C C . ALA A 1 172 ? 8.448 17.560 -29.000 1.00 37.66 172 ALA A C 1
ATOM 1263 O O . ALA A 1 172 ? 8.811 18.373 -29.841 1.00 37.66 172 ALA A O 1
ATOM 1264 N N . ARG A 1 173 ? 7.741 16.486 -29.346 1.00 43.59 173 ARG A N 1
ATOM 1265 C CA . ARG A 1 173 ? 6.850 16.509 -30.487 1.00 43.59 173 ARG A CA 1
ATOM 1266 C C . ARG A 1 173 ? 5.679 17.337 -30.016 1.00 43.59 173 ARG A C 1
ATOM 1268 O O . ARG A 1 173 ? 4.806 16.839 -29.306 1.00 43.59 173 ARG A O 1
ATOM 1275 N N . GLY A 1 174 ? 5.761 18.623 -30.345 1.00 32.75 174 GLY A N 1
ATOM 1276 C CA . GLY A 1 174 ? 4.681 19.573 -30.197 1.00 32.75 174 GLY A CA 1
ATOM 1277 C C . GLY A 1 174 ? 3.397 18.935 -30.698 1.00 32.75 174 GLY A C 1
ATOM 1278 O O . GLY A 1 174 ? 3.191 18.763 -31.896 1.00 32.75 174 GLY A O 1
ATOM 1279 N N . ARG A 1 175 ? 2.532 18.568 -29.755 1.00 41.03 175 ARG A N 1
ATOM 1280 C CA . ARG A 1 175 ? 1.101 18.579 -30.001 1.00 41.03 175 ARG A CA 1
ATOM 1281 C C . ARG A 1 175 ? 0.742 20.052 -30.037 1.00 41.03 175 ARG A C 1
ATOM 1283 O O . ARG A 1 175 ? 0.487 20.656 -29.000 1.00 41.03 175 ARG A O 1
ATOM 1290 N N . THR A 1 176 ? 0.823 20.640 -31.226 1.00 37.47 176 THR A N 1
ATOM 1291 C CA . THR A 1 176 ? 0.117 21.877 -31.531 1.00 37.47 176 THR A CA 1
ATOM 1292 C C . THR A 1 176 ? -1.346 21.620 -31.200 1.00 37.47 176 THR A C 1
ATOM 1294 O O . THR A 1 176 ? -2.042 20.843 -31.854 1.00 37.47 176 THR A O 1
ATOM 1297 N N . GLY A 1 177 ? -1.769 22.180 -30.071 1.00 33.69 177 GLY A N 1
ATOM 1298 C CA . GLY A 1 177 ? -3.137 22.113 -29.614 1.00 33.69 177 GLY A CA 1
ATOM 1299 C C . GLY A 1 177 ? -4.024 22.845 -30.606 1.00 33.69 177 GLY A C 1
ATOM 1300 O O . GLY A 1 177 ? -4.003 24.068 -30.667 1.00 33.69 177 GLY A O 1
ATOM 1301 N N . SER A 1 178 ? -4.841 22.098 -31.340 1.00 39.53 178 SER A N 1
ATOM 1302 C CA . SER A 1 178 ? -6.141 22.598 -31.765 1.00 39.53 178 SER A CA 1
ATOM 1303 C C . SER A 1 178 ? -7.118 22.289 -30.632 1.00 39.53 178 SER A C 1
ATOM 1305 O O . SER A 1 178 ? -7.716 21.216 -30.570 1.00 39.53 178 SER A O 1
ATOM 1307 N N . ARG A 1 179 ? -7.201 23.199 -29.655 1.00 38.94 179 ARG A N 1
ATOM 1308 C CA . ARG A 1 179 ? -8.344 23.265 -28.740 1.00 38.94 179 ARG A CA 1
ATOM 1309 C C . ARG A 1 179 ? -9.425 24.066 -29.458 1.00 38.94 179 ARG A C 1
ATOM 1311 O O . ARG A 1 179 ? -9.474 25.284 -29.338 1.00 38.94 179 ARG A O 1
ATOM 1318 N N . ALA A 1 180 ? -10.290 23.374 -30.192 1.00 37.72 180 ALA A N 1
ATOM 1319 C CA . ALA A 1 180 ? -11.635 23.875 -30.422 1.00 37.72 180 ALA A CA 1
ATOM 1320 C C . ALA A 1 180 ? -12.369 23.794 -29.076 1.00 37.72 180 ALA A C 1
ATOM 1322 O O . ALA A 1 180 ? -12.744 22.719 -28.608 1.00 37.72 180 ALA A O 1
ATOM 1323 N N . THR A 1 181 ? -12.483 24.931 -28.400 1.00 39.81 181 THR A N 1
ATOM 1324 C CA . THR A 1 181 ? -13.354 25.112 -27.241 1.00 39.81 181 THR A CA 1
ATOM 1325 C C . THR A 1 181 ? -14.797 24.923 -27.688 1.00 39.81 181 THR A C 1
ATOM 1327 O O . THR A 1 181 ? -15.354 25.787 -28.361 1.00 39.81 181 THR A O 1
ATOM 1330 N N . SER A 1 182 ? -15.402 23.797 -27.322 1.00 37.38 182 SER A N 1
ATOM 1331 C CA . SER A 1 182 ? -16.852 23.627 -27.355 1.00 37.38 182 SER A CA 1
ATOM 1332 C C . SER A 1 182 ? -17.340 23.660 -25.904 1.00 37.38 182 SER A C 1
ATOM 1334 O O . SER A 1 182 ? -17.001 22.749 -25.144 1.00 37.38 182 SER A O 1
ATOM 1336 N N . PRO A 1 183 ? -18.026 24.726 -25.454 1.00 39.59 183 PRO A N 1
ATOM 1337 C CA . PRO A 1 183 ? -18.575 24.768 -24.109 1.00 39.59 183 PRO A CA 1
ATOM 1338 C C . PRO A 1 183 ? -19.788 23.838 -24.038 1.00 39.59 183 PRO A C 1
ATOM 1340 O O . PRO A 1 183 ? -20.810 24.066 -24.683 1.00 39.59 183 PRO A O 1
ATOM 1343 N N . LEU A 1 184 ? -19.657 22.773 -23.247 1.00 38.56 184 LEU A N 1
ATOM 1344 C CA . LEU A 1 184 ? -20.765 21.910 -22.865 1.00 38.56 184 LEU A CA 1
ATOM 1345 C C . LEU A 1 184 ? -21.667 22.711 -21.911 1.00 38.56 184 LEU A C 1
ATOM 1347 O O . LEU A 1 184 ? -21.339 22.901 -20.741 1.00 38.56 184 LEU A O 1
ATOM 1351 N N . ALA A 1 185 ? -22.768 23.246 -22.436 1.00 36.59 185 ALA A N 1
ATOM 1352 C CA . ALA A 1 185 ? -23.797 23.898 -21.640 1.00 36.59 185 ALA A CA 1
ATOM 1353 C C . ALA A 1 185 ? -24.496 22.856 -20.749 1.00 36.59 185 ALA A C 1
ATOM 1355 O O . ALA A 1 185 ? -25.077 21.890 -21.241 1.00 36.59 185 ALA A O 1
ATOM 1356 N N . LEU A 1 186 ? -24.427 23.061 -19.434 1.00 43.84 186 LEU A N 1
ATOM 1357 C CA . LEU A 1 186 ? -25.247 22.362 -18.446 1.00 43.84 186 LEU A CA 1
ATOM 1358 C C . LEU A 1 186 ? -26.709 22.820 -18.594 1.00 43.84 186 LEU A C 1
ATOM 1360 O O . LEU A 1 186 ? -26.952 24.028 -18.610 1.00 43.84 186 LEU A O 1
ATOM 1364 N N . PRO A 1 187 ? -27.697 21.911 -18.666 1.00 43.56 187 PRO A N 1
ATOM 1365 C CA . PRO A 1 187 ? -29.095 22.305 -18.604 1.00 43.56 187 PRO A CA 1
ATOM 1366 C C . PRO A 1 187 ? -29.470 22.705 -17.170 1.00 43.56 187 PRO A C 1
ATOM 1368 O O . PRO A 1 187 ? -29.636 21.866 -16.286 1.00 43.56 187 PRO A O 1
ATOM 1371 N N . THR A 1 188 ? -29.637 24.006 -16.947 1.00 49.22 188 THR A N 1
ATOM 1372 C CA . THR A 1 188 ? -30.389 24.572 -15.823 1.00 49.22 188 THR A CA 1
ATOM 1373 C C . THR A 1 188 ? -31.877 24.309 -16.045 1.00 49.22 188 THR A C 1
ATOM 1375 O O . THR A 1 188 ? -32.540 24.989 -16.822 1.00 49.22 188 THR A O 1
ATOM 1378 N N . GLY A 1 189 ? -32.408 23.298 -15.363 1.00 39.56 189 GLY A N 1
ATOM 1379 C CA . GLY A 1 189 ? -33.837 22.996 -15.315 1.00 39.56 189 GLY A CA 1
ATOM 1380 C C . GLY A 1 189 ? -34.361 23.081 -13.888 1.00 39.56 189 GLY A C 1
ATOM 1381 O O . GLY A 1 189 ? -34.635 22.055 -13.274 1.00 39.56 189 GLY A O 1
ATOM 1382 N N . ALA A 1 190 ? -34.486 24.300 -13.360 1.00 42.22 190 ALA A N 1
ATOM 1383 C CA . ALA A 1 190 ? -35.268 24.570 -12.161 1.00 42.22 190 ALA A CA 1
ATOM 1384 C C . ALA A 1 190 ? -36.758 24.392 -12.498 1.00 42.22 190 ALA A C 1
ATOM 1386 O O . ALA A 1 190 ? -37.284 25.094 -13.361 1.00 42.22 190 ALA A O 1
ATOM 1387 N N . ARG A 1 191 ? -37.441 23.443 -11.848 1.00 46.00 191 ARG A N 1
ATOM 1388 C CA . ARG A 1 191 ? -38.909 23.380 -11.852 1.00 46.00 191 ARG A CA 1
ATOM 1389 C C . ARG A 1 191 ? -39.431 24.214 -10.689 1.00 46.00 191 ARG A C 1
ATOM 1391 O O . ARG A 1 191 ? -39.141 23.921 -9.534 1.00 46.00 191 ARG A O 1
ATOM 1398 N N . SER A 1 192 ? -40.175 25.252 -11.040 1.00 54.62 192 SER A N 1
ATOM 1399 C CA . SER A 1 192 ? -40.941 26.123 -10.159 1.00 54.62 192 SER A CA 1
ATOM 1400 C C . SER A 1 192 ? -42.117 25.387 -9.513 1.00 54.62 192 SER A C 1
ATOM 1402 O O . SER A 1 192 ? -42.826 24.615 -10.161 1.00 54.62 192 SER A O 1
ATOM 1404 N N . THR A 1 193 ? -42.323 25.671 -8.234 1.00 51.59 193 THR A N 1
ATOM 1405 C CA . THR A 1 193 ? -43.577 25.514 -7.489 1.00 51.59 193 THR A CA 1
ATOM 1406 C C . THR A 1 193 ? -44.576 26.626 -7.859 1.00 51.59 193 THR A C 1
ATOM 1408 O O . THR A 1 193 ? -44.122 27.705 -8.237 1.00 51.59 193 THR A O 1
ATOM 1411 N N . THR A 1 194 ? -45.887 26.365 -7.646 1.00 52.81 194 THR A N 1
ATOM 1412 C CA . THR A 1 194 ? -47.042 27.317 -7.510 1.00 52.81 194 THR A CA 1
ATOM 1413 C C . THR A 1 194 ? -47.424 28.127 -8.777 1.00 52.81 194 THR A C 1
ATOM 1415 O O . THR A 1 194 ? -46.540 28.567 -9.490 1.00 52.81 194 THR A O 1
ATOM 1418 N N . GLU A 1 195 ? -48.681 28.306 -9.227 1.00 48.38 195 GLU A N 1
ATOM 1419 C CA . GLU A 1 195 ? -49.950 28.679 -8.561 1.00 48.38 195 GLU A CA 1
ATOM 1420 C C . GLU A 1 195 ? -51.177 28.541 -9.526 1.00 48.38 195 GLU A C 1
ATOM 1422 O O . GLU A 1 195 ? -51.000 28.499 -10.741 1.00 48.38 195 GLU A O 1
ATOM 1427 N N . GLU A 1 196 ? -52.393 28.530 -8.950 1.00 48.72 196 GLU A N 1
ATOM 1428 C CA . GLU A 1 196 ? -53.731 28.906 -9.492 1.00 48.72 196 GLU A CA 1
ATOM 1429 C C . GLU A 1 196 ? -54.392 28.154 -10.677 1.00 48.72 196 GLU A C 1
ATOM 1431 O O . GLU A 1 196 ? -54.194 28.485 -11.846 1.00 48.72 196 GLU A O 1
ATOM 1436 N N . ARG A 1 197 ? -55.360 27.266 -10.376 1.00 49.09 197 ARG A N 1
ATOM 1437 C CA . ARG A 1 197 ? -56.812 27.576 -10.373 1.00 49.09 197 ARG A CA 1
ATOM 1438 C C . ARG A 1 197 ? -57.642 26.450 -9.751 1.00 49.09 197 ARG A C 1
ATOM 1440 O O . ARG A 1 197 ? -57.258 25.275 -9.930 1.00 49.09 197 ARG A O 1
#

Radius of gyration: 27.71 Å; chains: 1; bounding box: 85×56×80 Å